Protein 5LS0 (pdb70)

Sequence (354 aa):
AHPWHDLEIGPGAPQIFNVVVEITKGSKVKYELDKKTGLIKVDRILYSSVVYPHNYGFVPRTLCEDNDPIDVLVIMQEPVLPGCFLRARAIGLMPMIDQGEKDDKIIAVCVDDPEYKHYTDIKELPPHRLSEIRRFFEDYKKNENKEVAVNDFLPSESAVEAIQYSMDLYAEYILSVAAHPWHDLEIGPGAPQIFNVVVEITKGSKVKYELDKKTGLIKVDRILYSSVVYPHNYGFVPRTLCEDNDPIDVLVIMQEPVLPGCFLRARAIGLMPMIDQGEKDDKIIAVCVDDPEYKHYTDIKELPPHRLSEIRRFFEDYKKNENKEVAVNDFLPSESAVEAIQYSMDLYAEYILH

Nearest PDB structures (foldseek):
  5ls0-assembly2_B  TM=1.006E+00  e=6.508E-40  Arabidopsis thaliana
  6mt2-assembly1_B  TM=9.945E-01  e=1.021E-34  Medicago truncatula
  6mt2-assembly2_C  TM=9.406E-01  e=7.255E-31  Medicago truncatula
  3q5v-assembly1_A  TM=9.791E-01  e=1.621E-22  Thermococcus thioreducens
  3q46-assembly1_A  TM=9.769E-01  e=2.610E-22  Thermococcus thioreducens

CATH classification: 3.90.80.10

Secondary structure (DSSP, 8-state):
--TTTTS---TTTTTEEEEEEEE-TT--EEEEE-TTT--EEEEEE-SSS---SSEEEE-TT---TTSSPPEEEEE-SS---TT-EEEEEEEEEE-EEETTEE--EEEEEETT-TTTTT---GGGS-HHHHHHHHHHHHHTTGGGT--EEE---EEHHHHHHHHHHHHHHHHHT--/--PPPTTTTS---TTTTTEEEEEEEE-TT--EEEEE-TTT--EEEEEE-SSS---SSEEEE-TT---TTSSPPEEEEE-SS---TT-EEEEEEEEEE-EEETTEE--EEEEEETT-TTTTT---GGGS-HHHHHHHHHHHHHTTGGGT--EEE---EEHHHHHHHHHHHHHHHIIIII-

InterPro domains:
  IPR008162 Inorganic pyrophosphatase [MF_00209] (47-203)
  IPR008162 Inorganic pyrophosphatase [PF00719] (51-202)
  IPR008162 Inorganic pyrophosphatase [PTHR10286] (10-212)
  IPR008162 Inorganic pyrophosphatase [cd00412] (47-200)
  IPR036649 Inorganic pyrophosphatase superfamily [G3DSA:3.90.80.10] (30-208)
  IPR036649 Inorganic pyrophosphatase superfamily [SSF50324] (28-208)

Foldseek 3Di:
DQCQEPDDQDPPPPFKGKWQFQFWAFAQFRWAQPNVPSDIDGPDRFPDPDTHHATKGFGHLFADPVRDGAIEGEDADDIDDGGDMAMWGFWWKKWKAKQNDTRIYTYIYGCVHVVPNPHRHPVPDDVVSVVVNLVCQCPRCVSVVIGMGIDDMGGRVVVRVVSVVRNVVSVVPDD/DDDDLQQERDDQDPPPPFKGKWAFQFWAFAQFDWAQPNVPSDIDGPDRFPDPDTHHATKTFGHLFADPVGDGAIEGEDADDIDDGGDMAMWGFWWKKWKAKQNHTRIYTYIYGLPGVVPNPHRHPVPDDVVSVVVNLVCQCPRCVSVVIGMGIDDMGGRVVRSVVSVVRNVVSCVPPVD

Radius of gyration: 23.29 Å; Cα contacts (8 Å, |Δi|>4): 834; chains: 2; bounding box: 39×63×62 Å

Solvent-accessible surface area: 17128 Å² total; per-residue (Å²): 124,32,28,22,66,78,30,69,13,5,15,1,7,16,88,8,2,15,0,1,0,14,0,23,92,44,21,91,40,16,65,44,12,40,81,193,75,10,122,53,80,85,57,41,90,6,122,26,115,31,76,1,11,8,2,9,0,3,0,0,50,0,18,26,102,65,101,50,10,9,22,0,0,0,0,25,92,107,81,28,127,38,42,60,111,19,63,0,26,3,0,0,12,0,19,1,65,14,94,68,118,111,26,32,4,0,0,0,0,7,19,82,8,97,107,48,81,139,56,71,26,0,149,91,5,82,110,121,48,16,64,66,0,64,132,13,1,41,34,7,23,122,99,32,148,78,138,15,52,12,78,109,29,72,60,16,109,30,0,35,98,26,0,64,129,2,30,64,25,22,69,112,149,83,206,168,134,104,59,35,29,14,54,74,26,91,24,15,138,33,22,20,98,54,2,11,0,2,0,15,0,25,92,41,22,94,40,17,67,49,10,40,72,165,74,12,121,54,102,77,63,41,88,6,124,28,114,33,76,1,12,5,1,6,0,3,0,0,84,0,1,22,42,67,20,45,7,8,25,0,0,0,1,21,94,106,80,26,127,38,41,61,112,20,120,0,53,2,0,0,14,0,23,1,69,18,82,65,77,99,25,35,4,0,0,0,0,7,14,82,10,98,107,45,85,137,53,72,14,12,174,87,7,82,112,122,50,28,63,66,0,65,146,15,0,38,39,7,26,132,98,25,142,78,136,18,50,10,76,110,38,73,65,15,114,30,0,30,121,25,0,66,115,2,42,76,15,4,45,82,27,45,116,134

GO terms:
  GO:0005654 nucleoplasm (C, IDA)
  GO:0005829 cytosol (C, IDA)
  GO:0004427 inorganic diphosphate phosphatase activity (F, IDA)
  GO:0005985 sucrose metabolic process (P, IDA)
  GO:0042546 cell wall biogenesis (P, IGI)
  GO:0010581 regulation of starch biosynthetic process (P, IGI)
  GO:0004427 inorganic diphosphate phosphatase activity (F, IGI)
  GO:0005985 sucrose metabolic process (P, IGI)
  GO:0005634 nucleus (C, HDA)
  GO:0005737 cytoplasm (C, HDA)
  GO:0005829 cytosol (C, HDA)
  GO:0042546 cell wall biogenesis (P, IMP)
  GO:0010581 regulation of starch biosynthetic process (P, IMP)
  GO:0004427 inorganic diphosphate phosphatase activity (F, IMP)
  GO:0019915 lipid storage (P, IMP)

B-factor: mean 43.58, std 19.09, range [18.02, 165.66]

Organism: Arabidopsis thaliana (NCBI:txid3702)

Structure (mmCIF, N/CA/C/O backbone):
data_5LS0
#
_entry.id   5LS0
#
_cell.length_a   81.130
_cell.length_b   81.130
_cell.length_c   174.660
_cell.angle_alpha   90.000
_cell.angle_beta   90.000
_cell.angle_gamma   120.000
#
_symmetry.space_group_name_H-M   'H 3'
#
loop_
_entity.id
_entity.type
_entity.pdbx_description
1 polymer 'Soluble inorganic pyrophosphatase 1'
2 non-polymer 'MAGNESIUM ION'
3 non-polymer DI(HYDROXYETHYL)ETHER
4 water water
#
loop_
_atom_site.group_PDB
_atom_site.id
_atom_site.type_symbol
_atom_site.label_atom_id
_atom_site.label_alt_id
_atom_site.label_comp_id
_atom_site.label_asym_id
_atom_site.label_entity_id
_atom_site.label_seq_id
_atom_site.pdbx_PDB_ins_code
_atom_site.Cartn_x
_atom_site.Cartn_y
_atom_site.Cartn_z
_atom_site.occupancy
_atom_site.B_iso_or_equiv
_atom_site.auth_seq_id
_atom_site.auth_comp_id
_atom_site.auth_asym_id
_atom_site.auth_atom_id
_atom_site.pdbx_PDB_model_num
ATOM 1 N N . ALA A 1 4 ? 37.835 20.402 133.767 1.00 55.23 33 ALA A N 1
ATOM 2 C CA . ALA A 1 4 ? 36.381 20.414 133.671 1.00 54.31 33 ALA A CA 1
ATOM 3 C C . ALA A 1 4 ? 35.734 21.577 134.429 1.00 51.14 33 ALA A C 1
ATOM 4 O O . ALA A 1 4 ? 35.978 21.779 135.615 1.00 46.49 33 ALA A O 1
ATOM 6 N N . HIS A 1 5 ? 34.883 22.325 133.735 1.00 45.32 34 HIS A N 1
ATOM 7 C CA . HIS A 1 5 ? 34.057 23.359 134.371 1.00 43.53 34 HIS A CA 1
ATOM 8 C C . HIS A 1 5 ? 33.012 22.677 135.255 1.00 36.69 34 HIS A C 1
ATOM 9 O O . HIS A 1 5 ? 32.301 21.789 134.787 1.00 38.53 34 HIS A O 1
ATOM 16 N N . PRO A 1 6 ? 32.937 23.035 136.559 1.00 36.89 35 PRO A N 1
ATOM 17 C CA . PRO A 1 6 ? 32.099 22.161 137.377 1.00 31.76 35 PRO A CA 1
ATOM 18 C C . PRO A 1 6 ? 30.597 22.280 137.142 1.00 33.69 35 PRO A C 1
ATOM 19 O O . PRO A 1 6 ? 29.856 21.405 137.576 1.00 35.62 35 PRO A O 1
ATOM 23 N N . TRP A 1 7 ? 30.148 23.343 136.491 1.00 32.58 36 TRP A N 1
ATOM 24 C CA . TRP A 1 7 ? 28.727 23.515 136.204 1.00 34.31 36 TRP A CA 1
ATOM 25 C C . TRP A 1 7 ? 28.339 22.790 134.910 1.00 40.19 36 TRP A C 1
ATOM 26 O O . TRP A 1 7 ? 27.306 22.095 134.836 1.00 39.00 36 TRP A O 1
ATOM 37 N N . HIS A 1 8 ? 29.179 22.978 133.893 1.00 37.70 37 HIS A N 1
ATOM 38 C CA . HIS A 1 8 ? 28.873 22.540 132.528 1.00 33.89 37 HIS A CA 1
ATOM 39 C C . HIS A 1 8 ? 29.431 21.179 132.156 1.00 39.33 37 HIS A C 1
ATOM 40 O O . HIS A 1 8 ? 28.828 20.459 131.356 1.00 44.24 37 HIS A O 1
ATOM 47 N N . ASP A 1 9 ? 30.613 20.855 132.674 1.00 38.26 38 ASP A N 1
ATOM 48 C CA . ASP A 1 9 ? 31.370 19.696 132.188 1.00 38.21 38 ASP A CA 1
ATOM 49 C C . ASP A 1 9 ? 31.174 18.470 133.075 1.00 36.32 38 ASP A C 1
ATOM 50 O O . ASP A 1 9 ? 31.202 17.336 132.607 1.00 40.16 38 ASP A O 1
ATOM 55 N N . LEU A 1 10 ? 30.973 18.699 134.362 1.00 36.95 39 LEU A N 1
ATOM 56 C CA . LEU A 1 10 ? 30.648 17.609 135.265 1.00 37.03 39 LEU A CA 1
ATOM 57 C C . LEU A 1 10 ? 29.240 17.097 134.984 1.00 29.83 39 LEU A C 1
ATOM 58 O O . LEU A 1 10 ? 28.317 17.880 134.880 1.00 37.80 39 LEU A O 1
ATOM 63 N N . GLU A 1 11 ? 29.082 15.781 134.864 1.00 33.52 40 GLU A N 1
ATOM 64 C CA . GLU A 1 11 ? 27.779 15.157 134.595 1.00 44.34 40 GLU A CA 1
ATOM 65 C C . GLU A 1 11 ? 26.871 15.308 135.807 1.00 42.40 40 GLU A C 1
ATOM 66 O O . GLU A 1 11 ? 27.363 15.397 136.936 1.00 36.00 40 GLU A O 1
ATOM 72 N N . ILE A 1 12 ? 25.555 15.308 135.600 1.00 39.10 41 ILE A N 1
ATOM 73 C CA . ILE A 1 12 ? 24.650 15.459 136.735 1.00 38.21 41 ILE A CA 1
ATOM 74 C C . ILE A 1 12 ? 24.612 14.165 137.549 1.00 36.27 41 ILE A C 1
ATOM 75 O O . ILE A 1 12 ? 24.372 14.177 138.776 1.00 33.77 41 ILE A O 1
ATOM 80 N N . GLY A 1 13 ? 24.843 13.046 136.859 1.00 34.05 42 GLY A N 1
ATOM 81 C CA . GLY A 1 13 ? 24.917 11.744 137.487 1.00 36.36 42 GLY A CA 1
ATOM 82 C C . GLY A 1 13 ? 23.807 10.853 136.963 1.00 41.29 42 GLY A C 1
ATOM 83 O O . GLY A 1 13 ? 22.701 11.336 136.722 1.00 38.59 42 GLY A O 1
ATOM 84 N N . PRO A 1 14 ? 24.086 9.554 136.787 1.00 35.35 43 PRO A N 1
ATOM 85 C CA . PRO A 1 14 ? 23.136 8.697 136.068 1.00 39.84 43 PRO A CA 1
ATOM 86 C C . PRO A 1 14 ? 21.787 8.638 136.763 1.00 38.73 43 PRO A C 1
ATOM 87 O O . PRO A 1 14 ? 20.768 8.454 136.108 1.00 42.17 43 PRO A O 1
ATOM 91 N N . GLY A 1 15 ? 21.795 8.803 138.090 1.00 37.19 44 GLY A N 1
ATOM 92 C CA . GLY A 1 15 ? 20.570 8.630 138.851 1.00 47.88 44 GLY A CA 1
ATOM 93 C C . GLY A 1 15 ? 19.657 9.845 138.914 1.00 46.04 44 GLY A C 1
ATOM 94 O O . GLY A 1 15 ? 18.613 9.798 139.563 1.00 43.49 44 GLY A O 1
ATOM 95 N N . ALA A 1 16 ? 20.047 10.939 138.267 1.00 41.38 45 ALA A N 1
ATOM 96 C CA . ALA A 1 16 ? 19.235 12.156 138.284 1.00 37.03 45 ALA A CA 1
ATOM 97 C C . ALA A 1 16 ? 17.821 11.925 137.710 1.00 41.10 45 ALA A C 1
ATOM 98 O O . ALA A 1 16 ? 17.640 11.170 136.731 1.00 39.99 45 ALA A O 1
ATOM 100 N N . PRO A 1 17 ? 16.807 12.616 138.268 1.00 46.72 46 PRO A N 1
ATOM 101 C CA . PRO A 1 17 ? 16.833 13.685 139.275 1.00 42.56 46 PRO A CA 1
ATOM 102 C C . PRO A 1 17 ? 16.809 13.201 140.731 1.00 43.84 46 PRO A C 1
ATOM 103 O O . PRO A 1 17 ? 16.899 14.028 141.639 1.00 44.83 46 PRO A O 1
ATOM 107 N N . GLN A 1 18 ? 16.685 11.894 140.959 1.00 36.78 47 GLN A N 1
ATOM 108 C CA . GLN A 1 18 ? 16.580 11.384 142.334 1.00 38.03 47 GLN A CA 1
ATOM 109 C C . GLN A 1 18 ? 17.911 11.475 143.096 1.00 43.41 47 GLN A C 1
ATOM 110 O O . GLN A 1 18 ? 17.954 11.896 144.264 1.00 41.92 47 GLN A O 1
ATOM 116 N N . ILE A 1 19 ? 18.983 11.061 142.422 1.00 40.59 48 ILE A N 1
ATOM 117 C CA . ILE A 1 19 ? 20.348 11.093 142.953 1.00 35.96 48 ILE A CA 1
ATOM 118 C C . ILE A 1 19 ? 21.226 11.838 141.957 1.00 35.88 48 ILE A C 1
ATOM 119 O O . ILE A 1 19 ? 21.069 11.659 140.736 1.00 32.56 48 ILE A O 1
ATOM 124 N N . PHE A 1 20 ? 22.145 12.654 142.444 1.00 38.17 49 PHE A N 1
ATOM 125 C CA . PHE A 1 20 ? 22.836 13.597 141.572 1.00 38.08 49 PHE A CA 1
ATOM 126 C C . PHE A 1 20 ? 24.095 14.082 142.231 1.00 40.20 49 PHE A C 1
ATOM 127 O O . PHE A 1 20 ? 24.220 14.064 143.471 1.00 32.71 49 PHE A O 1
ATOM 135 N N . ASN A 1 21 ? 25.043 14.516 141.414 1.00 34.93 50 ASN A N 1
ATOM 136 C CA . ASN A 1 21 ? 26.243 15.149 141.944 1.00 27.55 50 ASN A CA 1
ATOM 137 C C . ASN A 1 21 ? 25.898 16.522 142.502 1.00 31.49 50 ASN A C 1
ATOM 138 O O . ASN A 1 21 ? 24.996 17.208 141.993 1.00 32.60 50 ASN A O 1
ATOM 143 N N . VAL A 1 22 ? 26.599 16.891 143.568 1.00 31.59 51 VAL A N 1
ATOM 144 C CA . VAL A 1 22 ? 26.547 18.216 144.133 1.00 30.87 51 VAL A CA 1
ATOM 145 C C . VAL A 1 22 ? 27.965 18.750 144.220 1.00 32.22 51 VAL A C 1
ATOM 146 O O . VAL A 1 22 ? 28.846 18.103 144.801 1.00 26.27 51 VAL A O 1
ATOM 150 N N . VAL A 1 23 ? 28.196 19.927 143.645 1.00 26.14 52 VAL A N 1
ATOM 151 C CA . VAL A 1 23 ? 29.466 20.604 143.794 1.00 28.29 52 VAL A CA 1
ATOM 152 C C . VAL A 1 23 ? 29.359 21.487 145.024 1.00 28.22 52 VAL A C 1
ATOM 153 O O . VAL A 1 23 ? 28.506 22.365 145.067 1.00 25.93 52 VAL A O 1
ATOM 157 N N . VAL A 1 24 ? 30.208 21.239 146.028 1.00 28.13 53 VAL A N 1
ATOM 158 C CA . VAL A 1 24 ? 30.137 22.002 147.255 1.00 25.94 53 VAL A CA 1
ATOM 159 C C . VAL A 1 24 ? 30.788 23.369 147.018 1.00 27.68 53 VAL A C 1
ATOM 160 O O . VAL A 1 24 ? 31.862 23.450 146.435 1.00 26.32 53 VAL A O 1
ATOM 164 N N . GLU A 1 25 ? 30.135 24.423 147.498 1.00 21.93 54 GLU A N 1
ATOM 165 C CA . GLU A 1 25 ? 30.696 25.769 147.490 1.00 25.68 54 GLU A CA 1
ATOM 166 C C . GLU A 1 25 ? 31.133 26.167 148.903 1.00 23.77 54 GLU A C 1
ATOM 167 O O . GLU A 1 25 ? 32.132 26.846 149.070 1.00 23.24 54 GLU A O 1
ATOM 173 N N . ILE A 1 26 ? 30.339 25.772 149.870 1.00 24.61 55 ILE A N 1
ATOM 174 C CA . ILE A 1 26 ? 30.551 26.196 151.274 1.00 22.11 55 ILE A CA 1
ATOM 175 C C . ILE A 1 26 ? 30.535 25.026 152.215 1.00 22.99 55 ILE A C 1
ATOM 176 O O . ILE A 1 26 ? 29.606 24.217 152.198 1.00 24.58 55 ILE A O 1
ATOM 181 N N . THR A 1 27 ? 31.531 24.990 153.090 1.00 23.74 56 THR A N 1
ATOM 182 C CA . THR A 1 27 ? 31.670 23.936 154.075 1.00 23.26 56 THR A CA 1
ATOM 183 C C . THR A 1 27 ? 30.812 24.197 155.337 1.00 24.60 56 THR A C 1
ATOM 184 O O . THR A 1 27 ? 30.685 25.352 155.784 1.00 23.56 56 THR A O 1
ATOM 188 N N . LYS A 1 28 ? 30.231 23.136 155.885 1.00 23.74 57 LYS A N 1
ATOM 189 C CA . LYS A 1 28 ? 29.536 23.205 157.158 1.00 23.03 57 LYS A CA 1
ATOM 190 C C . LYS A 1 28 ? 30.406 23.993 158.121 1.00 23.21 57 LYS A C 1
ATOM 191 O O . LYS A 1 28 ? 31.602 23.709 158.253 1.00 20.86 57 LYS A O 1
ATOM 197 N N . GLY A 1 29 ? 29.794 24.957 158.797 1.00 23.28 58 GLY A N 1
ATOM 198 C CA . GLY A 1 29 ? 30.499 25.727 159.817 1.00 24.50 58 GLY A CA 1
ATOM 199 C C . GLY A 1 29 ? 31.196 26.982 159.338 1.00 27.33 58 GLY A C 1
ATOM 200 O O . GLY A 1 29 ? 31.830 27.678 160.136 1.00 26.69 58 GLY A O 1
ATOM 201 N N . SER A 1 30 ? 31.064 27.290 158.034 1.00 22.35 59 SER A N 1
ATOM 202 C CA . SER A 1 30 ? 31.752 28.417 157.479 1.00 20.31 59 SER A CA 1
ATOM 203 C C . SER A 1 30 ? 30.974 29.738 157.578 1.00 23.39 59 SER A C 1
ATOM 204 O O . SER A 1 30 ? 29.769 29.759 157.408 1.00 27.25 59 SER A O 1
ATOM 207 N N . LYS A 1 31 ? 31.725 30.824 157.749 1.00 23.36 60 LYS A N 1
ATOM 208 C CA . LYS A 1 31 ? 31.214 32.177 157.750 1.00 24.55 60 LYS A CA 1
ATOM 209 C C . LYS A 1 31 ? 31.515 32.852 156.406 1.00 25.76 60 LYS A C 1
ATOM 210 O O . LYS A 1 31 ? 31.040 33.957 156.135 1.00 25.53 60 LYS A O 1
ATOM 216 N N . VAL A 1 32 ? 32.303 32.168 155.587 1.00 26.02 61 VAL A N 1
ATOM 217 C CA . VAL A 1 32 ? 32.648 32.642 154.250 1.00 26.34 61 VAL A CA 1
ATOM 218 C C . VAL A 1 32 ? 31.624 32.154 153.224 1.00 30.21 61 VAL A C 1
ATOM 219 O O . VAL A 1 32 ? 31.476 30.944 153.041 1.00 30.99 61 VAL A O 1
ATOM 223 N N . LYS A 1 33 ? 30.935 33.079 152.543 1.00 27.96 62 LYS A N 1
ATOM 224 C CA . LYS A 1 33 ? 29.954 32.679 151.549 1.00 30.39 62 LYS A CA 1
ATOM 225 C C . LYS A 1 33 ? 30.658 32.597 150.196 1.00 29.14 62 LYS A C 1
ATOM 226 O O . LYS A 1 33 ? 30.703 33.560 149.425 1.00 29.67 62 LYS A O 1
ATOM 232 N N . TYR A 1 34 ? 31.249 31.444 149.949 1.00 24.87 63 TYR A N 1
ATOM 233 C CA . TYR A 1 34 ? 31.825 31.154 148.642 1.00 25.62 63 TYR A CA 1
ATOM 234 C C . TYR A 1 34 ? 30.737 30.889 147.612 1.00 30.28 63 TYR A C 1
ATOM 235 O O . TYR A 1 34 ? 29.657 30.444 147.952 1.00 28.16 63 TYR A O 1
ATOM 244 N N . GLU A 1 35 ? 31.034 31.141 146.340 1.00 28.00 64 GLU A N 1
ATOM 245 C CA . GLU A 1 35 ? 30.119 30.821 145.277 1.00 26.84 64 GLU A CA 1
ATOM 246 C C . GLU A 1 35 ? 30.920 30.399 144.054 1.00 35.71 64 GLU A C 1
ATOM 247 O O . GLU A 1 35 ? 32.031 30.860 143.858 1.00 30.81 64 GLU A O 1
ATOM 253 N N . LEU A 1 36 ? 30.362 29.516 143.249 1.00 29.83 65 LEU A N 1
ATOM 254 C CA . LEU A 1 36 ? 30.920 29.276 141.920 1.00 31.31 65 LEU A CA 1
ATOM 255 C C . LEU A 1 36 ? 30.886 30.548 141.090 1.00 30.64 65 LEU A C 1
ATOM 256 O O . LEU A 1 36 ? 29.852 31.200 140.981 1.00 37.24 65 LEU A O 1
ATOM 261 N N . ASP A 1 37 ? 32.024 30.882 140.493 1.00 30.67 66 ASP A N 1
ATOM 262 C CA . ASP A 1 37 ? 32.084 31.918 139.498 1.00 30.56 66 ASP A CA 1
ATOM 263 C C . ASP A 1 37 ? 31.681 31.279 138.171 1.00 36.82 66 ASP A C 1
ATOM 264 O O . ASP A 1 37 ? 32.413 30.476 137.619 1.00 37.31 66 ASP A O 1
ATOM 269 N N . LYS A 1 38 ? 30.506 31.618 137.676 1.00 36.49 67 LYS A N 1
ATOM 270 C CA . LYS A 1 38 ? 29.962 30.926 136.511 1.00 38.14 67 LYS A CA 1
ATOM 271 C C . LYS A 1 38 ? 30.861 30.997 135.290 1.00 40.41 67 LYS A C 1
ATOM 272 O O . LYS A 1 38 ? 30.985 30.008 134.562 1.00 41.41 67 LYS A O 1
ATOM 278 N N . LYS A 1 39 ? 31.502 32.141 135.057 1.00 45.61 68 LYS A N 1
ATOM 279 C CA . LYS A 1 39 ? 32.280 32.296 133.821 1.00 45.46 68 LYS A CA 1
ATOM 280 C C . LYS A 1 39 ? 33.514 31.397 133.845 1.00 41.22 68 LYS A C 1
ATOM 281 O O . LYS A 1 39 ? 33.802 30.723 132.873 1.00 42.85 68 LYS A O 1
ATOM 287 N N . THR A 1 40 ? 34.232 31.372 134.965 1.00 36.78 69 THR A N 1
ATOM 288 C CA . THR A 1 40 ? 35.521 30.693 135.013 1.00 34.02 69 THR A CA 1
ATOM 289 C C . THR A 1 40 ? 35.457 29.274 135.567 1.00 38.26 69 THR A C 1
ATOM 290 O O . THR A 1 40 ? 36.362 28.467 135.340 1.00 38.55 69 THR A O 1
ATOM 294 N N . GLY A 1 41 ? 34.421 28.991 136.345 1.00 36.64 70 GLY A N 1
ATOM 295 C CA . GLY A 1 41 ? 34.341 27.715 137.035 1.00 34.83 70 GLY A CA 1
ATOM 296 C C . GLY A 1 41 ? 35.158 27.662 138.314 1.00 30.80 70 GLY A C 1
ATOM 297 O O . GLY A 1 41 ? 35.208 26.626 138.979 1.00 33.97 70 GLY A O 1
ATOM 298 N N . LEU A 1 42 ? 35.783 28.781 138.675 1.00 32.93 71 LEU A N 1
ATOM 299 C CA . LEU A 1 42 ? 36.514 28.874 139.931 1.00 29.21 71 LEU A CA 1
ATOM 300 C C . LEU A 1 42 ? 35.567 29.187 141.085 1.00 26.45 71 LEU A C 1
ATOM 301 O O . LEU A 1 42 ? 34.450 29.663 140.886 1.00 28.39 71 LEU A O 1
ATOM 306 N N . ILE A 1 43 ? 36.032 28.936 142.295 1.00 27.24 72 ILE A N 1
ATOM 307 C CA . ILE A 1 43 ? 35.302 29.306 143.498 1.00 25.17 72 ILE A CA 1
ATOM 308 C C . ILE A 1 43 ? 35.727 30.693 143.934 1.00 27.75 72 ILE A C 1
ATOM 309 O O . ILE A 1 43 ? 36.921 30.972 143.995 1.00 26.05 72 ILE A O 1
ATOM 314 N N . LYS A 1 44 ? 34.760 31.571 144.213 1.00 26.24 73 LYS A N 1
ATOM 315 C CA . LYS A 1 44 ? 35.089 32.922 144.651 1.00 27.79 73 LYS A CA 1
ATOM 316 C C . LYS A 1 44 ? 34.429 33.257 145.965 1.00 31.61 73 LYS A C 1
ATOM 317 O O . LYS A 1 44 ? 33.404 32.694 146.286 1.00 26.78 73 LYS A O 1
ATOM 323 N N . VAL A 1 45 ? 35.022 34.179 146.707 1.00 26.20 74 VAL A N 1
ATOM 324 C CA . VAL A 1 45 ? 34.372 34.723 147.887 1.00 27.18 74 VAL A CA 1
ATOM 325 C C . VAL A 1 45 ? 33.311 35.715 147.434 1.00 27.93 74 VAL A C 1
ATOM 326 O O . VAL A 1 45 ? 33.644 36.775 146.905 1.00 27.84 74 VAL A O 1
ATOM 330 N N . ASP A 1 46 ? 32.033 35.375 147.593 1.00 24.51 75 ASP A N 1
ATOM 331 C CA . ASP A 1 46 ? 30.983 36.362 147.356 1.00 27.40 75 ASP A CA 1
ATOM 332 C C . ASP A 1 46 ? 30.960 37.420 148.440 1.00 32.75 75 ASP A C 1
ATOM 333 O O . ASP A 1 46 ? 30.903 38.623 148.172 1.00 32.43 75 ASP A O 1
ATOM 338 N N . ARG A 1 47 ? 30.965 36.974 149.689 1.00 29.11 76 ARG A N 1
ATOM 339 C CA . ARG A 1 47 ? 31.119 37.890 150.769 1.00 28.52 76 ARG A CA 1
ATOM 340 C C . ARG A 1 47 ? 31.444 37.124 152.049 1.00 31.00 76 ARG A C 1
ATOM 341 O O . ARG A 1 47 ? 31.465 35.902 152.054 1.00 30.24 76 ARG A O 1
ATOM 349 N N . ILE A 1 48 ? 31.763 37.877 153.092 1.00 27.22 77 ILE A N 1
ATOM 350 C CA . ILE A 1 48 ? 31.820 37.322 154.466 1.00 28.65 77 ILE A CA 1
ATOM 351 C C . ILE A 1 48 ? 30.473 37.618 155.095 1.00 29.87 77 ILE A C 1
ATOM 352 O O . ILE A 1 48 ? 29.989 38.745 154.992 1.00 31.75 77 ILE A O 1
ATOM 357 N N . LEU A 1 49 ? 29.841 36.631 155.722 1.00 32.29 78 LEU A N 1
ATOM 358 C CA . LEU A 1 49 ? 28.500 36.855 156.247 1.00 30.59 78 LEU A CA 1
ATOM 359 C C . LEU A 1 49 ? 28.512 38.015 157.241 1.00 29.50 78 LEU A C 1
ATOM 360 O O . LEU A 1 49 ? 29.498 38.231 157.966 1.00 31.03 78 LEU A O 1
ATOM 365 N N . TYR A 1 50 ? 27.409 38.754 157.273 1.00 30.19 79 TYR A N 1
ATOM 366 C CA . TYR A 1 50 ? 27.322 40.003 158.021 1.00 31.28 79 TYR A CA 1
ATOM 367 C C . TYR A 1 50 ? 26.836 39.806 159.464 1.00 31.75 79 TYR A C 1
ATOM 368 O O . TYR A 1 50 ? 26.655 40.783 160.209 1.00 32.04 79 TYR A O 1
ATOM 377 N N . SER A 1 51 ? 26.583 38.554 159.807 1.00 29.99 80 SER A N 1
ATOM 378 C CA . SER A 1 51 ? 26.192 38.163 161.147 1.00 29.76 80 SER A CA 1
ATOM 379 C C . SER A 1 51 ? 27.140 37.064 161.639 1.00 31.57 80 SER A C 1
ATOM 380 O O . SER A 1 51 ? 27.780 36.357 160.854 1.00 27.22 80 SER A O 1
ATOM 383 N N . SER A 1 52 ? 27.203 36.911 162.952 1.00 29.46 81 SER A N 1
ATOM 384 C CA . SER A 1 52 ? 27.961 35.835 163.577 1.00 29.36 81 SER A CA 1
ATOM 385 C C . SER A 1 52 ? 27.182 34.539 163.433 1.00 29.30 81 SER A C 1
ATOM 386 O O . SER A 1 52 ? 26.644 33.979 164.424 1.00 27.29 81 SER A O 1
ATOM 389 N N . VAL A 1 53 ? 27.048 34.095 162.193 1.00 29.10 82 VAL A N 1
ATOM 390 C CA . VAL A 1 53 ? 26.313 32.892 161.869 1.00 27.51 82 VAL A CA 1
ATOM 391 C C . VAL A 1 53 ? 27.224 32.052 161.017 1.00 30.87 82 VAL A C 1
ATOM 392 O O . VAL A 1 53 ? 28.223 32.557 160.475 1.00 28.72 82 VAL A O 1
ATOM 396 N N . VAL A 1 54 ? 26.908 30.765 160.904 1.00 30.48 83 VAL A N 1
ATOM 397 C CA . VAL A 1 54 ? 27.677 29.872 160.028 1.00 30.30 83 VAL A CA 1
ATOM 398 C C . VAL A 1 54 ? 26.751 28.937 159.270 1.00 24.00 83 VAL A C 1
ATOM 399 O O . VAL A 1 54 ? 25.656 28.646 159.755 1.00 27.64 83 VAL A O 1
ATOM 403 N N . TYR A 1 55 ? 27.150 28.485 158.069 1.00 25.49 84 TYR A N 1
ATOM 404 C CA . TYR A 1 55 ? 26.325 27.523 157.337 1.00 25.83 84 TYR A CA 1
ATOM 405 C C . TYR A 1 55 ? 26.134 26.260 158.153 1.00 25.89 84 TYR A C 1
ATOM 406 O O . TYR A 1 55 ? 27.107 25.741 158.744 1.00 23.03 84 TYR A O 1
ATOM 415 N N . PRO A 1 56 ? 24.878 25.798 158.263 1.00 25.76 85 PRO A N 1
ATOM 416 C CA . PRO A 1 56 ? 24.576 24.658 159.139 1.00 25.14 85 PRO A CA 1
ATOM 417 C C . PRO A 1 56 ? 25.003 23.310 158.566 1.00 29.14 85 PRO A C 1
ATOM 418 O O . PRO A 1 56 ? 25.163 22.342 159.305 1.00 27.10 85 PRO A O 1
ATOM 422 N N . HIS A 1 57 ? 25.182 23.258 157.245 1.00 27.34 86 HIS A N 1
ATOM 423 C CA . HIS A 1 57 ? 25.589 22.052 156.551 1.00 25.11 86 HIS A CA 1
ATOM 424 C C . HIS A 1 57 ? 26.416 22.450 155.319 1.00 28.67 86 HIS A C 1
ATOM 425 O O . HIS A 1 57 ? 26.463 23.630 154.958 1.00 26.04 86 HIS A O 1
ATOM 432 N N . ASN A 1 58 ? 27.078 21.470 154.716 1.00 26.41 87 ASN A N 1
ATOM 433 C CA . ASN A 1 58 ? 27.733 21.660 153.435 1.00 23.88 87 ASN A CA 1
ATOM 434 C C . ASN A 1 58 ? 26.682 22.139 152.436 1.00 23.90 87 ASN A C 1
ATOM 435 O O . ASN A 1 58 ? 25.534 21.763 152.527 1.00 28.38 87 ASN A O 1
ATOM 440 N N . TYR A 1 59 ? 27.097 22.974 151.493 1.00 26.32 88 TYR A N 1
ATOM 441 C CA . TYR A 1 59 ? 26.157 23.708 150.652 1.00 26.66 88 TYR A CA 1
ATOM 442 C C . TYR A 1 59 ? 26.735 23.902 149.264 1.00 25.32 88 TYR A C 1
ATOM 443 O O . TYR A 1 59 ? 27.890 24.263 149.115 1.00 26.69 88 TYR A O 1
ATOM 452 N N . GLY A 1 60 ? 25.931 23.677 148.240 1.00 26.86 89 GLY A N 1
ATOM 453 C CA . GLY A 1 60 ? 26.443 23.882 146.918 1.00 26.25 89 GLY A CA 1
ATOM 454 C C . GLY A 1 60 ? 25.355 23.846 145.884 1.00 27.61 89 GLY A C 1
ATOM 455 O O . GLY A 1 60 ? 24.214 24.296 146.107 1.00 30.84 89 GLY A O 1
ATOM 456 N N . PHE A 1 61 ? 25.728 23.326 144.724 1.00 30.30 90 PHE A N 1
ATOM 457 C CA . PHE A 1 61 ? 24.819 23.374 143.565 1.00 30.41 90 PHE A CA 1
ATOM 458 C C . PHE A 1 61 ? 24.891 22.084 142.755 1.00 33.97 90 PHE A C 1
ATOM 459 O O . PHE A 1 61 ? 25.866 21.328 142.868 1.00 30.72 90 PHE A O 1
ATOM 467 N N . VAL A 1 62 ? 23.890 21.859 141.897 1.00 34.86 91 VAL A N 1
ATOM 468 C CA . VAL A 1 62 ? 23.876 20.689 141.028 1.00 35.47 91 VAL A CA 1
ATOM 469 C C . VAL A 1 62 ? 24.340 21.076 139.613 1.00 37.66 91 VAL A C 1
ATOM 470 O O . VAL A 1 62 ? 23.807 22.008 139.016 1.00 39.92 91 VAL A O 1
ATOM 474 N N . PRO A 1 63 ? 25.335 20.356 139.076 1.00 37.42 92 PRO A N 1
ATOM 475 C CA . PRO A 1 63 ? 25.759 20.587 137.687 1.00 34.75 92 PRO A CA 1
ATOM 476 C C . PRO A 1 63 ? 24.639 20.415 136.699 1.00 38.07 92 PRO A C 1
ATOM 477 O O . PRO A 1 63 ? 23.732 19.618 136.954 1.00 37.17 92 PRO A O 1
ATOM 481 N N . ARG A 1 64 ? 24.730 21.128 135.574 1.00 40.00 93 ARG A N 1
ATOM 482 C CA . ARG A 1 64 ? 23.763 21.019 134.484 1.00 40.13 93 ARG A CA 1
ATOM 483 C C . ARG A 1 64 ? 22.333 21.231 134.942 1.00 44.20 93 ARG A C 1
ATOM 484 O O . ARG A 1 64 ? 21.418 20.532 134.498 1.00 40.76 93 ARG A O 1
ATOM 492 N N . THR A 1 65 ? 22.155 22.192 135.845 1.00 44.92 94 THR A N 1
ATOM 493 C CA . THR A 1 65 ? 20.839 22.675 136.213 1.00 42.05 94 THR A CA 1
ATOM 494 C C . THR A 1 65 ? 20.815 24.197 136.101 1.00 46.61 94 THR A C 1
ATOM 495 O O . THR A 1 65 ? 21.857 24.856 136.088 1.00 42.52 94 THR A O 1
ATOM 499 N N . LEU A 1 66 ? 19.607 24.740 136.032 1.00 43.90 95 LEU A N 1
ATOM 500 C CA . LEU A 1 66 ? 19.398 26.157 135.869 1.00 43.05 95 LEU A CA 1
ATOM 501 C C . LEU A 1 66 ? 18.045 26.537 136.472 1.00 53.36 95 LEU A C 1
ATOM 502 O O . LEU A 1 66 ? 17.044 25.860 136.222 1.00 51.92 95 LEU A O 1
ATOM 507 N N . CYS A 1 67 ? 18.020 27.618 137.253 1.00 51.20 96 CYS A N 1
ATOM 508 C CA . CYS A 1 67 ? 16.785 28.149 137.828 1.00 50.56 96 CYS A CA 1
ATOM 509 C C . CYS A 1 67 ? 16.446 29.498 137.226 1.00 58.77 96 CYS A C 1
ATOM 510 O O . CYS A 1 67 ? 17.173 30.014 136.360 1.00 52.11 96 CYS A O 1
ATOM 513 N N . GLU A 1 68 ? 15.331 30.059 137.684 1.00 76.20 97 GLU A N 1
ATOM 514 C CA . GLU A 1 68 ? 14.854 31.347 137.195 1.00 85.19 97 GLU A CA 1
ATOM 515 C C . GLU A 1 68 ? 15.827 32.469 137.552 1.00 67.85 97 GLU A C 1
ATOM 516 O O . GLU A 1 68 ? 15.844 33.495 136.888 1.00 60.30 97 GLU A O 1
ATOM 522 N N . ASP A 1 69 ? 16.634 32.278 138.596 1.00 56.36 98 ASP A N 1
ATOM 523 C CA . ASP A 1 69 ? 17.602 33.299 138.997 1.00 52.40 98 ASP A CA 1
ATOM 524 C C . ASP A 1 69 ? 18.903 33.192 138.178 1.00 60.95 98 ASP A C 1
ATOM 525 O O . ASP A 1 69 ? 19.906 33.823 138.516 1.00 64.66 98 ASP A O 1
ATOM 530 N N . ASN A 1 70 ? 18.868 32.410 137.095 1.00 55.54 99 ASN A N 1
ATOM 531 C CA . ASN A 1 70 ? 20.035 32.177 136.242 1.00 66.83 99 ASN A CA 1
ATOM 532 C C . ASN A 1 70 ? 21.223 31.493 136.947 1.00 57.46 99 ASN A C 1
ATOM 533 O O . ASN A 1 70 ? 22.336 31.509 136.424 1.00 49.11 99 ASN A O 1
ATOM 538 N N . ASP A 1 71 ? 20.982 30.894 138.116 1.00 55.63 100 ASP A N 1
ATOM 539 C CA . ASP A 1 71 ? 21.970 30.042 138.784 1.00 51.84 100 ASP A CA 1
ATOM 540 C C . ASP A 1 71 ? 21.550 28.564 138.723 1.00 44.98 100 ASP A C 1
ATOM 541 O O . ASP A 1 71 ? 20.363 28.273 138.581 1.00 41.22 100 ASP A O 1
ATOM 546 N N . PRO A 1 72 ? 22.511 27.623 138.854 1.00 44.92 101 PRO A N 1
ATOM 547 C CA . PRO A 1 72 ? 22.118 26.222 139.074 1.00 43.38 101 PRO A CA 1
ATOM 548 C C . PRO A 1 72 ? 21.383 26.061 140.407 1.00 41.68 101 PRO A C 1
ATOM 549 O O . PRO A 1 72 ? 21.492 26.943 141.259 1.00 41.18 101 PRO A O 1
ATOM 553 N N . ILE A 1 73 ? 20.651 24.968 140.587 1.00 39.40 102 ILE A N 1
ATOM 554 C CA . ILE A 1 73 ? 19.836 24.808 141.796 1.00 39.22 102 ILE A CA 1
ATOM 555 C C . ILE A 1 73 ? 20.685 24.552 143.025 1.00 39.06 102 ILE A C 1
ATO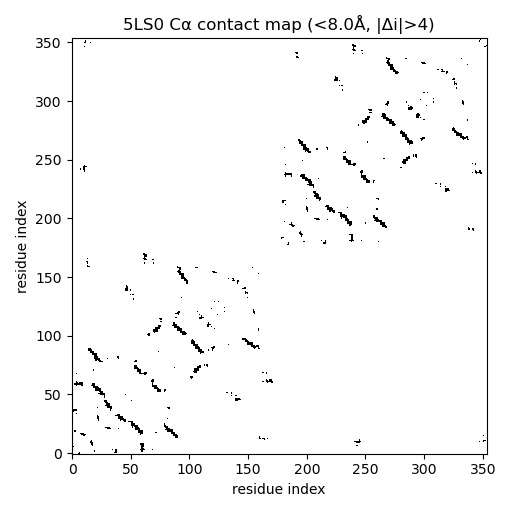M 556 O O . ILE A 1 73 ? 21.708 23.833 142.952 1.00 35.74 102 ILE A O 1
ATOM 561 N N . ASP A 1 74 ? 20.247 25.131 144.152 1.00 39.01 103 ASP A N 1
ATOM 562 C CA . ASP A 1 74 ? 21.018 25.085 145.405 1.00 35.69 103 ASP A CA 1
ATOM 563 C C . ASP A 1 74 ? 20.651 23.879 146.251 1.00 33.33 103 ASP A C 1
ATOM 564 O O . ASP A 1 74 ? 19.483 23.503 146.326 1.00 32.91 103 ASP A O 1
ATOM 569 N N . VAL A 1 75 ? 21.650 23.332 146.930 1.00 30.71 104 VAL A N 1
ATOM 570 C CA . VAL A 1 75 ? 21.483 22.132 147.737 1.00 30.84 104 VAL A CA 1
ATOM 571 C C . VAL A 1 75 ? 22.234 22.260 149.044 1.00 30.66 104 VAL A C 1
ATOM 572 O O . VAL A 1 75 ? 23.409 22.620 149.057 1.00 29.37 104 VAL A O 1
ATOM 576 N N . LEU A 1 76 ? 21.563 21.881 150.117 1.00 29.26 105 LEU A N 1
ATOM 577 C CA . LEU A 1 76 ? 22.159 21.784 151.434 1.00 30.98 105 LEU A CA 1
ATOM 578 C C . LEU A 1 76 ? 22.293 20.278 151.713 1.00 34.45 105 LEU A C 1
ATOM 579 O O . LEU A 1 76 ? 21.304 19.534 151.653 1.00 31.72 105 LEU A O 1
ATOM 584 N N . VAL A 1 77 ? 23.514 19.830 151.965 1.00 28.64 106 VAL A N 1
ATOM 585 C CA . VAL A 1 77 ? 23.802 18.404 152.127 1.00 27.75 106 VAL A CA 1
ATOM 586 C C . VAL A 1 77 ? 24.139 18.019 153.560 1.00 31.30 106 VAL A C 1
ATOM 587 O O . VAL A 1 77 ? 25.219 18.304 154.058 1.00 31.43 106 VAL A O 1
ATOM 591 N N . ILE A 1 78 ? 23.207 17.319 154.184 1.00 32.41 107 ILE A N 1
ATOM 592 C CA . ILE A 1 78 ? 23.358 16.816 155.555 1.00 30.89 107 ILE A CA 1
ATOM 593 C C . ILE A 1 78 ? 24.252 15.576 155.571 1.00 34.15 107 ILE A C 1
ATOM 594 O O . ILE A 1 78 ? 24.007 14.639 154.819 1.00 33.80 107 ILE A O 1
ATOM 599 N N . MET A 1 79 ? 25.291 15.564 156.425 1.00 30.46 108 MET A N 1
ATOM 600 C CA . MET A 1 79 ? 26.226 14.437 156.487 1.00 37.03 108 MET A CA 1
ATOM 601 C C . MET A 1 79 ? 27.186 14.549 157.686 1.00 42.24 108 MET A C 1
ATOM 602 O O . MET A 1 79 ? 27.213 15.569 158.366 1.00 38.57 108 MET A O 1
ATOM 607 N N . GLN A 1 80 ? 27.989 13.505 157.907 1.00 35.27 109 GLN A N 1
ATOM 608 C CA . GLN A 1 80 ? 28.860 13.426 159.101 1.00 43.75 109 GLN A CA 1
ATOM 609 C C . GLN A 1 80 ? 29.986 14.471 159.155 1.00 41.49 109 GLN A C 1
ATOM 610 O O . GLN A 1 80 ? 30.429 14.862 160.250 1.00 41.26 109 GLN A O 1
ATOM 616 N N . GLU A 1 81 ? 30.470 14.883 157.983 1.00 33.00 110 GLU A N 1
ATOM 617 C CA . GLU A 1 81 ? 31.779 15.516 157.864 1.00 22.55 110 GLU A CA 1
ATOM 618 C C . GLU A 1 81 ? 31.763 16.752 156.989 1.00 22.59 110 GLU A C 1
ATOM 619 O O . GLU A 1 81 ? 30.961 16.845 156.034 1.00 25.09 110 GLU A O 1
ATOM 625 N N . PRO A 1 82 ? 32.623 17.719 157.301 1.00 23.49 111 PRO A N 1
ATOM 626 C CA . PRO A 1 82 ? 32.761 18.883 156.422 1.00 23.61 111 PRO A CA 1
ATOM 627 C C . PRO A 1 82 ? 33.342 18.492 155.070 1.00 27.20 111 PRO A C 1
ATOM 628 O O . PRO A 1 82 ? 34.201 17.623 155.057 1.00 27.85 111 PRO A O 1
ATOM 632 N N . VAL A 1 83 ? 32.884 19.128 153.992 1.00 25.45 112 VAL A N 1
ATOM 633 C CA . VAL A 1 83 ? 33.431 18.909 152.648 1.00 25.10 112 VAL A CA 1
ATOM 634 C C . VAL A 1 83 ? 33.944 20.254 152.110 1.00 26.90 112 VAL A C 1
ATOM 635 O O . VAL A 1 83 ? 33.372 21.301 152.383 1.00 27.24 112 VAL A O 1
ATOM 639 N N . LEU A 1 84 ? 35.033 20.210 151.352 1.00 23.27 113 LEU A N 1
ATOM 640 C CA . LEU A 1 84 ? 35.734 21.417 150.941 1.00 22.79 113 LEU A CA 1
ATOM 641 C C . LEU A 1 84 ? 35.122 22.015 149.680 1.00 25.55 113 LEU A C 1
ATOM 642 O O . LEU A 1 84 ? 34.708 21.262 148.830 1.00 25.54 113 LEU A O 1
ATOM 647 N N . PRO A 1 85 ? 35.142 23.353 149.549 1.00 27.46 114 PRO A N 1
ATOM 648 C CA . PRO A 1 85 ? 34.695 24.014 148.331 1.00 28.39 114 PRO A CA 1
ATOM 649 C C . PRO A 1 85 ? 35.400 23.467 147.094 1.00 28.76 114 PRO A C 1
ATOM 650 O O . PRO A 1 85 ? 36.615 23.257 147.124 1.00 29.96 114 PRO A O 1
ATOM 654 N N . GLY A 1 86 ? 34.649 23.277 146.012 1.00 24.42 115 GLY A N 1
ATOM 655 C CA . GLY A 1 86 ? 35.202 22.817 144.756 1.00 29.42 115 GLY A CA 1
ATOM 656 C C . GLY A 1 86 ? 35.183 21.308 144.585 1.00 30.75 115 GLY A C 1
ATOM 657 O O . GLY A 1 86 ? 35.462 20.822 143.499 1.00 29.27 115 GLY A O 1
ATOM 658 N N . CYS A 1 87 ? 34.923 20.562 145.667 1.00 25.74 116 CYS A N 1
ATOM 659 C CA . CYS A 1 87 ? 34.845 19.103 145.591 1.00 24.46 116 CYS A CA 1
ATOM 660 C C . CYS A 1 87 ? 33.400 18.735 145.353 1.00 25.98 116 CYS A C 1
ATOM 661 O O . CYS A 1 87 ? 32.526 19.515 145.706 1.00 30.02 116 CYS A O 1
ATOM 664 N N . PHE A 1 88 ? 33.130 17.582 144.752 1.00 26.39 117 PHE A N 1
ATOM 665 C CA . PHE A 1 88 ? 31.746 17.173 144.584 1.00 27.59 117 PHE A CA 1
ATOM 666 C C . PHE A 1 88 ? 31.468 15.834 145.244 1.00 32.01 117 PHE A C 1
ATOM 667 O O . PHE A 1 88 ? 32.378 15.125 145.650 1.00 29.01 117 PHE A O 1
ATOM 675 N N . LEU A 1 89 ? 30.187 15.545 145.414 1.00 26.53 118 LEU A N 1
ATOM 676 C CA . LEU A 1 89 ? 29.733 14.363 146.129 1.00 29.10 118 LEU A CA 1
ATOM 677 C C . LEU A 1 89 ? 28.407 13.929 145.537 1.00 31.20 118 LEU A C 1
ATOM 678 O O . LEU A 1 89 ? 27.771 14.695 144.816 1.00 29.01 118 LEU A O 1
ATOM 683 N N . ARG A 1 90 ? 27.990 12.706 145.843 1.00 29.78 119 ARG A N 1
ATOM 684 C CA . ARG A 1 90 ? 26.713 12.175 145.374 1.00 32.27 119 ARG A CA 1
ATOM 685 C C . ARG A 1 90 ? 25.649 12.324 146.433 1.00 31.16 119 ARG A C 1
ATOM 686 O O . ARG A 1 90 ? 25.873 11.933 147.601 1.00 30.91 119 ARG A O 1
ATOM 694 N N . ALA A 1 91 ? 24.492 12.844 146.044 1.00 29.41 120 ALA A N 1
ATOM 695 C CA . ALA A 1 91 ? 23.436 13.171 147.008 1.00 31.22 120 ALA A CA 1
ATOM 696 C C . ALA A 1 91 ? 22.054 12.741 146.570 1.00 33.28 120 ALA A C 1
ATOM 697 O O . ALA A 1 91 ? 21.763 12.625 145.355 1.00 33.38 120 ALA A O 1
ATOM 699 N N . ARG A 1 92 ? 21.223 12.443 147.571 1.00 31.73 121 ARG A N 1
ATOM 700 C CA . ARG A 1 92 ? 19.808 12.168 147.380 1.00 34.76 121 ARG A CA 1
ATOM 701 C C . ARG A 1 92 ? 18.967 13.302 147.939 1.00 33.75 121 ARG A C 1
ATOM 702 O O . ARG A 1 92 ? 19.124 13.699 149.093 1.00 33.93 121 ARG A O 1
ATOM 710 N N . ALA A 1 93 ? 18.046 13.794 147.120 1.00 35.61 122 ALA A N 1
ATOM 711 C CA . ALA A 1 93 ? 17.106 14.827 147.539 1.00 43.80 122 ALA A CA 1
ATOM 712 C C . ALA A 1 93 ? 16.086 14.248 148.495 1.00 46.09 122 ALA A C 1
ATOM 713 O O . ALA A 1 93 ? 15.469 13.223 148.189 1.00 46.22 122 ALA A O 1
ATOM 715 N N . ILE A 1 94 ? 15.894 14.888 149.649 1.00 36.74 123 ILE A N 1
ATOM 716 C CA . ILE A 1 94 ? 14.943 14.345 150.637 1.00 44.95 123 ILE A CA 1
ATOM 717 C C . ILE A 1 94 ? 13.900 15.353 151.076 1.00 39.92 123 ILE A C 1
ATOM 718 O O . ILE A 1 94 ? 12.940 15.007 151.769 1.00 41.68 123 ILE A O 1
ATOM 723 N N . GLY A 1 95 ? 14.069 16.595 150.658 1.00 46.51 124 GLY A N 1
ATOM 724 C CA . GLY A 1 95 ? 13.062 17.610 150.900 1.00 46.68 124 GLY A CA 1
ATOM 725 C C . GLY A 1 95 ? 13.383 18.891 150.153 1.00 44.48 124 GLY A C 1
ATOM 726 O O . GLY A 1 95 ? 14.461 19.031 149.562 1.00 45.18 124 GLY A O 1
ATOM 727 N N . LEU A 1 96 ? 12.440 19.823 150.193 1.00 44.71 125 LEU A N 1
ATOM 728 C CA . LEU A 1 96 ? 12.544 21.105 149.506 1.00 45.15 125 LEU A CA 1
ATOM 729 C C . LEU A 1 96 ? 12.165 22.242 150.454 1.00 46.08 125 LEU A C 1
ATOM 730 O O . LEU A 1 96 ? 11.103 22.190 151.073 1.00 46.70 125 LEU A O 1
ATOM 735 N N . MET A 1 97 ? 13.004 23.268 150.552 1.00 40.12 126 MET A N 1
ATOM 736 C CA . MET A 1 97 ? 12.691 24.427 151.383 1.00 45.00 126 MET A CA 1
ATOM 737 C C . MET A 1 97 ? 12.404 25.640 150.498 1.00 41.69 126 MET A C 1
ATOM 738 O O . MET A 1 97 ? 13.333 26.278 150.021 1.00 40.55 126 MET A O 1
ATOM 743 N N . PRO A 1 98 ? 11.121 25.955 150.270 1.00 49.17 127 PRO A N 1
ATOM 744 C CA . PRO A 1 98 ? 10.794 27.161 149.494 1.00 50.96 127 PRO A CA 1
ATOM 745 C C . PRO A 1 98 ? 11.116 28.440 150.250 1.00 48.99 127 PRO A C 1
ATOM 746 O O . PRO A 1 98 ? 10.863 28.507 151.444 1.00 50.20 127 PRO A O 1
ATOM 750 N N . MET A 1 99 ? 11.686 29.436 149.585 1.00 50.43 128 MET A N 1
ATOM 751 C CA . MET A 1 99 ? 11.899 30.722 150.243 1.00 54.11 128 MET A CA 1
ATOM 752 C C . MET A 1 99 ? 11.943 31.883 149.259 1.00 57.26 128 MET A C 1
ATOM 753 O O . MET A 1 99 ? 12.016 31.695 148.039 1.00 55.89 128 MET A O 1
ATOM 758 N N . ILE A 1 100 ? 11.886 33.083 149.824 1.00 58.49 129 ILE A N 1
ATOM 759 C CA . ILE A 1 100 ? 11.862 34.316 149.055 1.00 60.89 129 ILE A CA 1
ATOM 760 C C . ILE A 1 100 ? 12.975 35.219 149.534 1.00 57.88 129 ILE A C 1
ATOM 761 O O . ILE A 1 100 ? 13.001 35.582 150.712 1.00 60.85 129 ILE A O 1
ATOM 766 N N . ASP A 1 101 ? 13.883 35.572 148.625 1.00 58.03 130 ASP A N 1
ATOM 767 C CA . ASP A 1 101 ? 14.966 36.511 148.924 1.00 55.99 130 ASP A CA 1
ATOM 768 C C . ASP A 1 101 ? 14.706 37.828 148.196 1.00 59.74 130 ASP A C 1
ATOM 769 O O . ASP A 1 101 ? 14.906 37.933 146.982 1.00 53.46 130 ASP A O 1
ATOM 774 N N . GLN A 1 102 ? 14.249 38.824 148.951 1.00 63.98 131 GLN A N 1
ATOM 775 C CA . GLN A 1 102 ? 13.906 40.130 148.390 1.00 68.65 131 GLN A CA 1
ATOM 776 C C . GLN A 1 102 ? 12.993 39.993 147.180 1.00 64.51 131 GLN A C 1
ATOM 777 O O . GLN A 1 102 ? 13.321 40.472 146.089 1.00 66.15 131 GLN A O 1
ATOM 783 N N . GLY A 1 103 ? 11.866 39.311 147.362 1.00 68.72 132 GLY A N 1
ATOM 784 C CA . GLY A 1 103 ? 10.869 39.189 146.307 1.00 72.87 132 GLY A CA 1
ATOM 785 C C . GLY A 1 103 ? 11.184 38.191 145.199 1.00 77.13 132 GLY A C 1
ATOM 786 O O . GLY A 1 103 ? 10.370 38.002 144.296 1.00 87.30 132 GLY A O 1
ATOM 787 N N . GLU A 1 104 ? 12.354 37.556 145.255 1.00 63.43 133 GLU A N 1
ATOM 788 C CA . GLU A 1 104 ? 12.740 36.575 144.240 1.00 71.17 133 GLU A CA 1
ATOM 789 C C . GLU A 1 104 ? 12.737 35.148 144.792 1.00 66.75 133 GLU A C 1
ATOM 790 O O . GLU A 1 104 ? 13.235 34.893 145.907 1.00 53.43 133 GLU A O 1
ATOM 796 N N . LYS A 1 105 ? 12.209 34.213 144.001 1.00 61.76 134 LYS A N 1
ATOM 797 C CA . LYS A 1 105 ? 12.254 32.794 144.364 1.00 65.40 134 LYS A CA 1
ATOM 798 C C . LYS A 1 105 ? 13.687 32.331 144.584 1.00 69.90 134 LYS A C 1
ATOM 799 O O . LYS A 1 105 ? 14.579 32.695 143.819 1.00 56.34 134 LYS A O 1
ATOM 805 N N . ASP A 1 106 ? 13.907 31.516 145.615 1.00 93.46 135 ASP A N 1
ATOM 806 C CA . ASP A 1 106 ? 15.253 31.045 145.930 1.00 95.03 135 ASP A CA 1
ATOM 807 C C . ASP A 1 106 ? 15.228 29.710 146.675 1.00 77.10 135 ASP A C 1
ATOM 808 O O . ASP A 1 106 ? 16.031 29.485 147.579 1.00 70.18 135 ASP A O 1
ATOM 813 N N . ASP A 1 107 ? 14.316 28.829 146.272 1.00 70.73 136 ASP A N 1
ATOM 814 C CA . ASP A 1 107 ? 14.134 27.529 146.912 1.00 59.79 136 ASP A CA 1
ATOM 815 C C . ASP A 1 107 ? 15.429 26.712 147.011 1.00 57.94 136 ASP A C 1
ATOM 816 O O . ASP A 1 107 ? 16.254 26.741 146.099 1.00 63.34 136 ASP A O 1
ATOM 821 N N . LYS A 1 108 ? 15.581 25.986 148.125 1.00 50.22 137 LYS A N 1
ATOM 822 C CA . LYS A 1 108 ? 16.745 25.129 148.375 1.00 41.39 137 LYS A CA 1
ATOM 823 C C . LYS A 1 108 ? 16.375 23.650 148.492 1.00 39.32 137 LYS A C 1
ATOM 824 O O . LYS A 1 108 ? 15.401 23.282 149.146 1.00 41.36 137 LYS A O 1
ATOM 830 N N . ILE A 1 109 ? 17.174 22.790 147.891 1.00 38.27 138 ILE A N 1
ATOM 831 C CA . ILE A 1 109 ? 17.033 21.360 148.111 1.00 38.83 138 ILE A CA 1
ATOM 832 C C . ILE A 1 109 ? 17.718 20.968 149.418 1.00 41.38 138 ILE A C 1
ATOM 833 O O . ILE A 1 109 ? 18.823 21.447 149.706 1.00 39.53 138 ILE A O 1
ATOM 838 N N . ILE A 1 110 ? 17.051 20.104 150.184 1.00 41.13 139 ILE A N 1
ATOM 839 C CA . ILE A 1 110 ? 17.625 19.434 151.350 1.00 37.97 139 ILE A CA 1
ATOM 840 C C . ILE A 1 110 ? 17.973 18.018 150.921 1.00 41.65 139 ILE A C 1
ATOM 841 O O . ILE A 1 110 ? 17.111 17.297 150.399 1.00 41.61 139 ILE A O 1
ATOM 846 N N . ALA A 1 111 ? 19.229 17.629 151.134 1.00 35.03 140 ALA A N 1
ATOM 847 C CA . ALA A 1 111 ? 19.739 16.358 150.652 1.00 33.41 140 ALA A CA 1
ATOM 848 C C . ALA A 1 111 ? 20.631 15.677 151.659 1.00 37.28 140 ALA A C 1
ATOM 849 O O . ALA A 1 111 ? 21.041 16.286 152.654 1.00 36.63 140 ALA A O 1
ATOM 851 N N . VAL A 1 112 ? 20.894 14.396 151.418 1.00 33.48 141 VAL A N 1
ATOM 852 C CA . VAL A 1 112 ? 21.923 13.682 152.144 1.00 31.33 141 VAL A CA 1
ATOM 853 C C . VAL A 1 112 ? 22.937 13.115 151.169 1.00 30.36 141 VAL A C 1
ATOM 854 O O . VAL A 1 112 ? 22.633 12.882 149.992 1.00 33.67 141 VAL A O 1
ATOM 858 N N . CYS A 1 113 ? 24.133 12.851 151.664 1.00 28.06 142 CYS A N 1
ATOM 859 C CA . CYS A 1 113 ? 25.172 12.222 150.862 1.00 30.82 142 CYS A CA 1
ATOM 860 C C . CYS A 1 113 ? 24.957 10.706 150.836 1.00 29.45 142 CYS A C 1
ATOM 861 O O . CYS A 1 113 ? 24.916 10.068 151.890 1.00 31.98 142 CYS A O 1
ATOM 864 N N . VAL A 1 114 ? 24.823 10.117 149.649 1.00 30.17 143 VAL A N 1
ATOM 865 C CA . VAL A 1 114 ? 24.518 8.687 149.577 1.00 32.23 143 VAL A CA 1
ATOM 866 C C . VAL A 1 114 ? 25.738 7.830 149.855 1.00 31.96 143 VAL A C 1
ATOM 867 O O . VAL A 1 114 ? 25.628 6.617 149.911 1.00 32.95 143 VAL A O 1
ATOM 871 N N . ASP A 1 115 ? 26.893 8.448 150.092 1.00 30.05 144 ASP A N 1
ATOM 872 C CA . ASP A 1 115 ? 28.109 7.691 150.363 1.00 34.83 144 ASP A CA 1
ATOM 873 C C . ASP A 1 115 ? 28.533 7.886 151.818 1.00 36.50 144 ASP A C 1
ATOM 874 O O . ASP A 1 115 ? 29.660 7.600 152.162 1.00 30.70 144 ASP A O 1
ATOM 879 N N . ASP A 1 116 ? 27.613 8.391 152.631 1.00 29.39 145 ASP A N 1
ATOM 880 C CA . ASP A 1 116 ? 27.874 8.634 154.069 1.00 28.35 145 ASP A CA 1
ATOM 881 C C . ASP A 1 116 ? 27.080 7.564 154.809 1.00 32.83 145 ASP A C 1
ATOM 882 O O . ASP A 1 116 ? 25.843 7.547 154.729 1.00 33.92 145 ASP A O 1
ATOM 887 N N . PRO A 1 117 ? 27.768 6.622 155.476 1.00 36.59 146 PRO A N 1
ATOM 888 C CA . PRO A 1 117 ? 27.099 5.439 156.029 1.00 39.42 146 PRO A CA 1
ATOM 889 C C . PRO A 1 117 ? 26.037 5.764 157.065 1.00 40.25 146 PRO A C 1
ATOM 890 O O . PRO A 1 117 ? 25.141 4.963 157.319 1.00 46.74 146 PRO A O 1
ATOM 894 N N . GLU A 1 118 ? 26.127 6.952 157.626 1.00 38.77 147 GLU A N 1
ATOM 895 C CA . GLU A 1 118 ? 25.182 7.381 158.641 1.00 45.48 147 GLU A CA 1
ATOM 896 C C . GLU A 1 118 ? 23.901 7.922 158.057 1.00 48.73 147 GLU A C 1
ATOM 897 O O . GLU A 1 118 ? 22.839 7.714 158.628 1.00 61.28 147 GLU A O 1
ATOM 903 N N . TYR A 1 119 ? 23.995 8.611 156.913 1.00 39.68 148 TYR A N 1
ATOM 904 C CA . TYR A 1 119 ? 22.859 9.384 156.404 1.00 39.45 148 TYR A CA 1
ATOM 905 C C . TYR A 1 119 ? 22.312 8.835 155.087 1.00 41.45 148 TYR A C 1
ATOM 906 O O . TYR A 1 119 ? 21.263 9.273 154.625 1.00 43.28 148 TYR A O 1
ATOM 915 N N . LYS A 1 120 ? 23.012 7.878 154.497 1.00 40.34 149 LYS A N 1
ATOM 916 C CA . LYS A 1 120 ? 22.671 7.429 153.144 1.00 41.85 149 LYS A CA 1
ATOM 917 C C . LYS A 1 120 ? 21.326 6.735 153.056 1.00 43.17 149 LYS A C 1
ATOM 918 O O . LYS A 1 120 ? 20.844 6.473 151.947 1.00 49.42 149 LYS A O 1
ATOM 924 N N . HIS A 1 121 ? 20.707 6.440 154.194 1.00 39.29 150 HIS A N 1
ATOM 925 C CA . HIS A 1 121 ? 19.445 5.690 154.185 1.00 53.09 150 HIS A CA 1
ATOM 926 C C . HIS A 1 121 ? 18.224 6.581 154.390 1.00 45.06 150 HIS A C 1
ATOM 927 O O . HIS A 1 121 ? 17.086 6.096 154.400 1.00 43.22 150 HIS A O 1
ATOM 934 N N . TYR A 1 122 ? 18.449 7.876 154.549 1.00 41.45 151 TYR A N 1
ATOM 935 C CA . TYR A 1 122 ? 17.357 8.827 154.645 1.00 47.44 151 TYR A CA 1
ATOM 936 C C . TYR A 1 122 ? 16.746 9.066 153.267 1.00 44.74 151 TYR A C 1
ATOM 937 O O . TYR A 1 122 ? 17.476 9.255 152.292 1.00 41.06 151 TYR A O 1
ATOM 946 N N . THR A 1 123 ? 15.422 9.086 153.193 1.00 48.02 152 THR A N 1
ATOM 947 C CA . THR A 1 123 ? 14.743 9.373 151.932 1.00 50.60 152 THR A CA 1
ATOM 948 C C . THR A 1 123 ? 13.766 10.533 152.062 1.00 47.70 152 THR A C 1
ATOM 949 O O . THR A 1 123 ? 13.269 11.030 151.064 1.00 50.43 152 THR A O 1
ATOM 953 N N . ASP A 1 124 ? 13.492 10.979 153.284 1.00 46.15 153 ASP A N 1
ATOM 954 C CA . ASP A 1 124 ? 12.605 12.127 153.455 1.00 47.28 153 ASP A CA 1
ATOM 955 C C . ASP A 1 124 ? 12.911 12.928 154.710 1.00 47.37 153 ASP A C 1
ATOM 956 O O . ASP A 1 124 ? 13.289 12.376 155.742 1.00 47.20 153 ASP A O 1
ATOM 961 N N . ILE A 1 125 ? 12.750 14.244 154.607 1.00 45.39 154 ILE A N 1
ATOM 962 C CA . ILE A 1 125 ? 13.069 15.146 155.711 1.00 53.15 154 ILE A CA 1
ATOM 963 C C . ILE A 1 125 ? 12.235 14.889 156.973 1.00 57.45 154 ILE A C 1
ATOM 964 O O . ILE A 1 125 ? 12.603 15.327 158.053 1.00 53.49 154 ILE A O 1
ATOM 969 N N . LYS A 1 126 ? 11.122 14.174 156.851 1.00 56.04 155 LYS A N 1
ATOM 970 C CA . LYS A 1 126 ? 10.316 13.876 158.029 1.00 60.05 155 LYS A CA 1
ATOM 971 C C . LYS A 1 126 ? 11.010 12.840 158.913 1.00 56.13 155 LYS A C 1
ATOM 972 O O . LYS A 1 126 ? 10.637 12.648 160.065 1.00 53.62 155 LYS A O 1
ATOM 978 N N . GLU A 1 127 ? 12.036 12.189 158.374 1.00 53.41 156 GLU A N 1
ATOM 979 C CA . GLU A 1 127 ? 12.808 11.209 159.123 1.00 54.82 156 GLU A CA 1
ATOM 980 C C . GLU A 1 127 ? 13.856 11.866 160.016 1.00 57.23 156 GLU A C 1
ATOM 981 O O . GLU A 1 127 ? 14.391 11.221 160.914 1.00 61.90 156 GLU A O 1
ATOM 987 N N . LEU A 1 128 ? 14.160 13.134 159.754 1.00 54.97 157 LEU A N 1
ATOM 988 C CA . LEU A 1 128 ? 15.186 13.860 160.499 1.00 53.03 157 LEU A CA 1
ATOM 989 C C . LEU A 1 128 ? 14.679 14.321 161.864 1.00 52.78 157 LEU A C 1
ATOM 990 O O . LEU A 1 128 ? 13.496 14.597 162.011 1.00 59.13 157 LEU A O 1
ATOM 995 N N . PRO A 1 129 ? 15.581 14.424 162.859 1.00 51.61 158 PRO A N 1
ATOM 996 C CA . PRO A 1 129 ? 15.179 15.101 164.093 1.00 52.45 158 PRO A CA 1
ATOM 997 C C . PRO A 1 129 ? 14.618 16.467 163.735 1.00 48.39 158 PRO A C 1
ATOM 998 O O . PRO A 1 129 ? 15.258 17.189 162.972 1.00 40.84 158 PRO A O 1
ATOM 1002 N N . PRO A 1 130 ? 13.433 16.810 164.243 1.00 44.55 159 PRO A N 1
ATOM 1003 C CA . PRO A 1 130 ? 12.816 18.064 163.801 1.00 46.21 159 PRO A CA 1
ATOM 1004 C C . PRO A 1 130 ? 13.633 19.306 164.082 1.00 45.02 159 PRO A C 1
ATOM 1005 O O . PRO A 1 130 ? 13.507 20.264 163.315 1.00 40.16 159 PRO A O 1
ATOM 1009 N N . HIS A 1 131 ? 14.452 19.307 165.142 1.00 43.39 160 HIS A N 1
ATOM 1010 C CA . HIS A 1 131 ? 15.282 20.477 165.401 1.00 36.02 160 HIS A CA 1
ATOM 1011 C C . HIS A 1 131 ? 16.161 20.785 164.210 1.00 34.22 160 HIS A C 1
ATOM 1012 O O . HIS A 1 131 ? 16.520 21.938 163.961 1.00 35.63 160 HIS A O 1
ATOM 1019 N N . ARG A 1 132 ? 16.579 19.755 163.493 1.00 36.47 161 ARG A N 1
ATOM 1020 C CA . ARG A 1 132 ? 17.477 19.992 162.381 1.00 36.06 161 ARG A CA 1
ATOM 1021 C C . ARG A 1 132 ? 16.775 20.935 161.393 1.00 39.26 161 ARG A C 1
ATOM 1022 O O . ARG A 1 132 ? 17.369 21.895 160.901 1.00 38.12 161 ARG A O 1
ATOM 1030 N N . LEU A 1 133 ? 15.510 20.661 161.113 1.00 36.66 162 LEU A N 1
ATOM 1031 C CA . LEU A 1 133 ? 14.756 21.490 160.189 1.00 35.76 162 LEU A CA 1
ATOM 1032 C C . LEU A 1 133 ? 14.569 22.894 160.756 1.00 37.15 162 LEU A C 1
ATOM 1033 O O . LEU A 1 133 ? 14.664 23.899 160.038 1.00 39.86 162 LEU A O 1
ATOM 1038 N N . SER A 1 134 ? 14.315 22.975 162.054 1.00 35.23 163 SER A N 1
ATOM 1039 C CA . SER A 1 134 ? 14.161 24.269 162.703 1.00 39.04 163 SER A CA 1
ATOM 1040 C C . SER A 1 134 ? 15.436 25.125 162.563 1.00 34.99 163 SER A C 1
ATOM 1041 O O . SER A 1 134 ? 15.358 26.324 162.287 1.00 34.01 163 SER A O 1
ATOM 1044 N N . GLU A 1 135 ? 16.608 24.516 162.731 1.00 31.61 164 GLU A N 1
ATOM 1045 C CA . GLU A 1 135 ? 17.856 25.256 162.662 1.00 32.60 164 GLU A CA 1
ATOM 1046 C C . GLU A 1 135 ? 18.129 25.742 161.241 1.00 29.71 164 GLU A C 1
ATOM 1047 O O . GLU A 1 135 ? 18.575 26.865 161.043 1.00 32.74 164 GLU A O 1
ATOM 1053 N N . ILE A 1 136 ? 17.867 24.868 160.273 1.00 29.16 165 ILE A N 1
ATOM 1054 C CA . ILE A 1 136 ? 18.055 25.197 158.864 1.00 29.04 165 ILE A CA 1
ATOM 1055 C C . ILE A 1 136 ? 17.185 26.388 158.445 1.00 31.70 165 ILE A C 1
ATOM 1056 O O . ILE A 1 136 ? 17.670 27.369 157.868 1.00 33.63 165 ILE A O 1
ATOM 1061 N N . ARG A 1 137 ? 15.893 26.289 158.694 1.00 32.76 166 ARG A N 1
ATOM 1062 C CA . ARG A 1 137 ? 14.982 27.392 158.417 1.00 35.31 166 ARG A CA 1
ATOM 1063 C C . ARG A 1 137 ? 15.451 28.679 159.072 1.00 34.63 166 ARG A C 1
ATOM 1064 O O . ARG A 1 137 ? 15.457 29.736 158.477 1.00 33.91 166 ARG A O 1
ATOM 1072 N N . ARG A 1 138 ? 15.842 28.594 160.330 1.00 33.60 167 ARG A N 1
ATOM 1073 C CA . ARG A 1 138 ? 16.220 29.797 161.050 1.00 34.04 167 ARG A CA 1
ATOM 1074 C C . ARG A 1 138 ? 17.483 30.412 160.442 1.00 34.22 167 ARG A C 1
ATOM 1075 O O . ARG A 1 138 ? 17.632 31.638 160.383 1.00 33.43 167 ARG A O 1
ATOM 1083 N N . PHE A 1 139 ? 18.397 29.566 159.990 1.00 30.08 168 PHE A N 1
ATOM 1084 C CA . PHE A 1 139 ? 19.621 30.083 159.369 1.00 31.03 168 PHE A CA 1
ATOM 1085 C C . PHE A 1 139 ? 19.283 30.996 158.185 1.00 35.71 168 PHE A C 1
ATOM 1086 O O . PHE A 1 139 ? 19.785 32.114 158.081 1.00 38.39 168 PHE A O 1
ATOM 1094 N N . PHE A 1 140 ? 18.433 30.523 157.290 1.00 33.71 169 PHE A N 1
ATOM 1095 C CA . PHE A 1 140 ? 18.150 31.315 156.085 1.00 35.51 169 PHE A CA 1
ATOM 1096 C C . PHE A 1 140 ? 17.312 32.547 156.372 1.00 35.92 169 PHE A C 1
ATOM 1097 O O . PHE A 1 140 ? 17.394 33.543 155.644 1.00 38.29 169 PHE A O 1
ATOM 1105 N N . GLU A 1 141 ? 16.520 32.507 157.442 1.00 35.72 170 GLU A N 1
ATOM 1106 C CA . GLU A 1 141 ? 15.809 33.698 157.915 1.00 41.38 170 GLU A CA 1
ATOM 1107 C C . GLU A 1 141 ? 16.759 34.720 158.556 1.00 43.62 170 GLU A C 1
ATOM 1108 O O . GLU A 1 141 ? 16.451 35.902 158.622 1.00 44.12 170 GLU A O 1
ATOM 1114 N N . ASP A 1 142 ? 17.897 34.257 159.057 1.00 39.35 171 ASP A N 1
ATOM 1115 C CA . ASP A 1 142 ? 18.837 35.108 159.811 1.00 41.50 171 ASP A CA 1
ATOM 1116 C C . ASP A 1 142 ? 20.003 35.664 158.967 1.00 38.79 171 ASP A C 1
ATOM 1117 O O . ASP A 1 142 ? 20.489 36.753 159.223 1.00 36.18 171 ASP A O 1
ATOM 1122 N N . TYR A 1 143 ? 20.519 34.877 158.032 1.00 35.23 172 TYR A N 1
ATOM 1123 C CA . TYR A 1 143 ? 21.896 35.110 157.592 1.00 33.99 172 TYR A CA 1
ATOM 1124 C C . TYR A 1 143 ? 22.138 36.363 156.782 1.00 35.36 172 TYR A C 1
ATOM 1125 O O . TYR A 1 143 ? 23.292 36.768 156.653 1.00 36.84 172 TYR A O 1
ATOM 1134 N N . LYS A 1 144 ? 21.087 36.993 156.252 1.00 36.54 173 LYS A N 1
ATOM 1135 C CA . LYS A 1 144 ? 21.251 38.265 155.553 1.00 37.72 173 LYS A CA 1
ATOM 1136 C C . LYS A 1 144 ? 20.576 39.417 156.274 1.00 39.38 173 LYS A C 1
ATOM 1137 O O . LYS A 1 144 ? 20.499 40.519 155.737 1.00 40.84 173 LYS A O 1
ATOM 1143 N N . LYS A 1 145 ? 20.101 39.187 157.498 1.00 39.44 174 LYS A N 1
ATOM 1144 C CA . LYS A 1 145 ? 19.348 40.231 158.183 1.00 41.46 174 LYS A CA 1
ATOM 1145 C C . LYS A 1 145 ? 20.186 41.487 158.331 1.00 41.66 174 LYS A C 1
ATOM 1146 O O . LYS A 1 145 ? 19.689 42.601 158.189 1.00 43.74 174 LYS A O 1
ATOM 1152 N N . ASN A 1 146 ? 21.468 41.300 158.600 1.00 40.13 175 ASN A N 1
ATOM 1153 C CA . ASN A 1 146 ? 22.316 42.428 158.907 1.00 43.91 175 ASN A CA 1
ATOM 1154 C C . ASN A 1 146 ? 22.815 43.111 157.636 1.00 45.40 175 ASN A C 1
ATOM 1155 O O . ASN A 1 146 ? 23.529 44.110 157.712 1.00 42.42 175 ASN A O 1
ATOM 1160 N N . GLU A 1 147 ? 22.429 42.558 156.482 1.00 50.33 176 GLU A N 1
ATOM 1161 C CA . GLU A 1 147 ? 22.600 43.213 155.176 1.00 48.93 176 GLU A CA 1
ATOM 1162 C C . GLU A 1 147 ? 21.381 44.044 154.815 1.00 51.66 176 GLU A C 1
ATOM 1163 O O . GLU A 1 147 ? 21.324 44.620 153.726 1.00 48.13 176 GLU A O 1
ATOM 1169 N N . ASN A 1 148 ? 20.401 44.092 155.714 1.00 53.76 177 ASN A N 1
ATOM 1170 C CA . ASN A 1 148 ? 19.118 44.743 155.439 1.00 61.01 177 ASN A CA 1
ATOM 1171 C C . ASN A 1 148 ? 18.471 44.172 154.178 1.00 49.30 177 ASN A C 1
ATOM 1172 O O . ASN A 1 148 ? 17.967 44.901 153.321 1.00 51.81 177 ASN A O 1
ATOM 1177 N N . LYS A 1 149 ? 18.504 42.8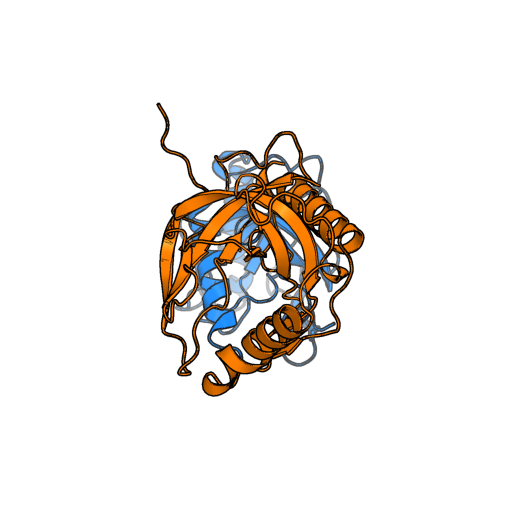48 154.075 1.00 50.43 178 LYS A N 1
ATOM 1178 C CA . LYS A 1 149 ? 17.845 42.128 152.996 1.00 52.33 178 LYS A CA 1
ATOM 1179 C C . LYS A 1 149 ? 16.793 41.213 153.613 1.00 63.89 178 LYS A C 1
ATOM 1180 O O . LYS A 1 149 ? 17.044 40.572 154.640 1.00 67.99 178 LYS A O 1
ATOM 1186 N N . GLU A 1 150 ? 15.616 41.173 152.995 1.00 57.26 179 GLU A N 1
ATOM 1187 C CA . GLU A 1 150 ? 14.474 40.422 153.516 1.00 79.77 179 GLU A CA 1
ATOM 1188 C C . GLU A 1 150 ? 14.407 38.991 152.977 1.00 62.61 179 GLU A C 1
ATOM 1189 O O . GLU A 1 150 ? 14.295 38.795 151.765 1.00 57.97 179 GLU A O 1
ATOM 1195 N N . VAL A 1 151 ? 14.450 38.004 153.873 1.00 64.41 180 VAL A N 1
ATOM 1196 C CA . VAL A 1 151 ? 14.320 36.598 153.491 1.00 54.19 180 VAL A CA 1
ATOM 1197 C C . VAL A 1 151 ? 13.179 35.896 154.222 1.00 56.28 180 VAL A C 1
ATOM 1198 O O . VAL A 1 151 ? 13.265 35.641 155.425 1.00 71.49 180 VAL A O 1
ATOM 1202 N N . ALA A 1 152 ? 12.125 35.571 153.482 1.00 54.07 181 ALA A N 1
ATOM 1203 C CA . ALA A 1 152 ? 11.018 34.774 154.001 1.00 59.37 181 ALA A CA 1
ATOM 1204 C C . ALA A 1 152 ? 11.169 33.304 153.602 1.00 57.20 181 ALA A C 1
ATOM 1205 O O . ALA A 1 152 ? 11.364 32.989 152.430 1.00 56.68 181 ALA A O 1
ATOM 1207 N N . VAL A 1 153 ? 11.086 32.417 154.595 1.00 50.15 182 VAL A N 1
ATOM 1208 C CA . VAL A 1 153 ? 11.137 30.974 154.392 1.00 46.90 182 VAL A CA 1
ATOM 1209 C C . VAL A 1 153 ? 9.765 30.340 154.680 1.00 48.84 182 VAL A C 1
ATOM 1210 O O . VAL A 1 153 ? 9.126 30.636 155.699 1.00 55.97 182 VAL A O 1
ATOM 1214 N N . ASN A 1 154 ? 9.308 29.479 153.772 1.00 50.81 183 ASN A N 1
ATOM 1215 C CA . ASN A 1 154 ? 8.013 28.799 153.925 1.00 59.14 183 ASN A CA 1
ATOM 1216 C C . ASN A 1 154 ? 8.196 27.375 154.465 1.00 49.56 183 ASN A C 1
ATOM 1217 O O . ASN A 1 154 ? 9.323 26.918 154.644 1.00 49.00 183 ASN A O 1
ATOM 1222 N N . ASP A 1 155 ? 7.097 26.677 154.723 1.00 54.54 184 ASP A N 1
ATOM 1223 C CA . ASP A 1 155 ? 7.156 25.309 155.240 1.00 57.47 184 ASP A CA 1
ATOM 1224 C C . ASP A 1 155 ? 7.854 24.381 154.252 1.00 49.55 184 ASP A C 1
ATOM 1225 O O . ASP A 1 155 ? 7.671 24.503 153.045 1.00 55.42 184 ASP A O 1
ATOM 1230 N N . PHE A 1 156 ? 8.662 23.466 154.781 1.00 46.40 185 PHE A N 1
ATOM 1231 C CA . PHE A 1 156 ? 9.357 22.462 153.979 1.00 45.03 185 PHE A CA 1
ATOM 1232 C C . PHE A 1 156 ? 8.372 21.577 153.238 1.00 54.88 185 PHE A C 1
ATOM 1233 O O . PHE A 1 156 ? 7.265 21.345 153.727 1.00 51.62 185 PHE A O 1
ATOM 1241 N N . LEU A 1 157 ? 8.793 21.057 152.085 1.00 53.59 186 LEU A N 1
ATOM 1242 C CA . LEU A 1 157 ? 7.965 20.145 151.300 1.00 57.66 186 LEU A CA 1
ATOM 1243 C C . LEU A 1 157 ? 8.657 18.784 151.192 1.00 47.39 186 LEU A C 1
ATOM 1244 O O . LEU A 1 157 ? 9.858 18.689 151.395 1.00 45.51 186 LEU A O 1
ATOM 1249 N N . PRO A 1 158 ? 7.900 17.723 150.887 1.00 51.96 187 PRO A N 1
ATOM 1250 C CA . PRO A 1 158 ? 8.496 16.382 150.891 1.00 55.82 187 PRO A CA 1
ATOM 1251 C C . PRO A 1 158 ? 9.496 16.120 149.760 1.00 47.71 187 PRO A C 1
ATOM 1252 O O . PRO A 1 158 ? 9.679 16.937 148.863 1.00 48.08 187 PRO A O 1
ATOM 1256 N N . SER A 1 159 ? 10.127 14.956 149.801 1.00 46.08 188 SER A N 1
ATOM 1257 C CA . SER A 1 159 ? 11.167 14.604 148.836 1.00 46.91 188 SER A CA 1
ATOM 1258 C C . SER A 1 159 ? 10.674 14.673 147.384 1.00 48.56 188 SER A C 1
ATOM 1259 O O . SER A 1 159 ? 11.439 15.048 146.507 1.00 47.64 188 SER A O 1
ATOM 1262 N N . GLU A 1 160 ? 9.407 14.335 147.125 1.00 53.49 189 GLU A N 1
ATOM 1263 C CA . GLU A 1 160 ? 8.894 14.299 145.749 1.00 48.89 189 GLU A CA 1
ATOM 1264 C C . GLU A 1 160 ? 8.831 15.720 145.177 1.00 50.89 189 GLU A C 1
ATOM 1265 O O . GLU A 1 160 ? 9.023 15.923 143.974 1.00 49.10 189 GLU A O 1
ATOM 1271 N N . SER A 1 161 ? 8.527 16.700 146.028 1.00 50.97 190 SER A N 1
ATOM 1272 C CA . SER A 1 161 ? 8.585 18.097 145.618 1.00 50.63 190 SER A CA 1
ATOM 1273 C C . SER A 1 161 ? 10.023 18.491 145.260 1.00 48.42 190 SER A C 1
ATOM 1274 O O . SER A 1 161 ? 10.266 19.232 144.304 1.00 48.62 190 SER A O 1
ATOM 1277 N N . ALA A 1 162 ? 10.988 18.019 146.035 1.00 43.93 191 ALA A N 1
ATOM 1278 C CA . ALA A 1 162 ? 12.376 18.302 145.714 1.00 42.11 191 ALA A CA 1
ATOM 1279 C C . ALA A 1 162 ? 12.780 17.669 144.372 1.00 42.16 191 ALA A C 1
ATOM 1280 O O . ALA A 1 162 ? 13.487 18.284 143.560 1.00 46.08 191 ALA A O 1
ATOM 1282 N N . VAL A 1 163 ? 12.357 16.434 144.150 1.00 45.07 192 VAL A N 1
ATOM 1283 C CA . VAL A 1 163 ? 12.730 15.728 142.925 1.00 46.42 192 VAL A CA 1
ATOM 1284 C C . VAL A 1 163 ? 12.145 16.450 141.719 1.00 52.04 192 VAL A C 1
ATOM 1285 O O . VAL A 1 163 ? 12.759 16.504 140.659 1.00 46.93 192 VAL A O 1
ATOM 1289 N N . GLU A 1 164 ? 10.944 16.999 141.879 1.00 47.30 193 GLU A N 1
ATOM 1290 C CA . GLU A 1 164 ? 10.280 17.712 140.785 1.00 51.73 193 GLU A CA 1
ATOM 1291 C C . GLU A 1 164 ? 10.998 19.020 140.464 1.00 47.45 193 GLU A C 1
ATOM 1292 O O . GLU A 1 164 ? 11.103 19.411 139.294 1.00 48.52 193 GLU A O 1
ATOM 1298 N N . ALA A 1 165 ? 11.473 19.696 141.509 1.00 46.89 194 ALA A N 1
ATOM 1299 C CA . ALA A 1 165 ? 12.271 20.908 141.359 1.00 46.00 194 ALA A CA 1
ATOM 1300 C C . ALA A 1 165 ? 13.560 20.627 140.586 1.00 48.82 194 ALA A C 1
ATOM 1301 O O . ALA A 1 165 ? 13.910 21.363 139.655 1.00 46.58 194 ALA A O 1
ATOM 1303 N N . ILE A 1 166 ? 14.255 19.560 140.963 1.00 43.21 195 ILE A N 1
ATOM 1304 C CA . ILE A 1 166 ? 15.502 19.184 140.303 1.00 43.04 195 ILE A CA 1
ATOM 1305 C C . ILE A 1 166 ? 15.267 18.912 138.831 1.00 47.86 195 ILE A C 1
ATOM 1306 O O . ILE A 1 166 ? 16.010 19.405 137.983 1.00 44.89 195 ILE A O 1
ATOM 1311 N N . GLN A 1 167 ? 14.244 18.115 138.542 1.00 51.64 196 GLN A N 1
ATOM 1312 C CA . GLN A 1 167 ? 13.931 17.736 137.169 1.00 55.54 196 GLN A CA 1
ATOM 1313 C C . GLN A 1 167 ? 13.617 18.951 136.309 1.00 56.69 196 GLN A C 1
ATOM 1314 O O . GLN A 1 167 ? 14.037 19.038 135.154 1.00 56.36 196 GLN A O 1
ATOM 1320 N N . TYR A 1 168 ? 12.848 19.875 136.868 1.00 48.65 197 TYR A N 1
ATOM 1321 C CA . TYR A 1 168 ? 12.517 21.093 136.155 1.00 57.22 197 TYR A CA 1
ATOM 1322 C C . TYR A 1 168 ? 13.792 21.881 135.858 1.00 55.81 197 TYR A C 1
ATOM 1323 O O . TYR A 1 168 ? 13.921 22.453 134.775 1.00 52.72 197 TYR A O 1
ATOM 1332 N N . SER A 1 169 ? 14.739 21.900 136.804 1.00 47.10 198 SER A N 1
ATOM 1333 C CA . SER A 1 169 ? 15.945 22.690 136.621 1.00 45.29 198 SER A CA 1
ATOM 1334 C C . SER A 1 169 ? 16.872 22.009 135.608 1.00 48.83 198 SER A C 1
ATOM 1335 O O . SER A 1 169 ? 17.635 22.679 134.915 1.00 49.45 198 SER A O 1
ATOM 1338 N N . MET A 1 170 ? 16.810 20.683 135.519 1.00 50.57 199 MET A N 1
ATOM 1339 C CA . MET A 1 170 ? 17.495 19.966 134.439 1.00 45.93 199 MET A CA 1
ATOM 1340 C C . MET A 1 170 ? 16.957 20.412 133.080 1.00 51.17 199 MET A C 1
ATOM 1341 O O . MET A 1 170 ? 17.725 20.738 132.177 1.00 55.89 199 MET A O 1
ATOM 1346 N N . ASP A 1 171 ? 15.635 20.439 132.957 1.00 56.26 200 ASP A N 1
ATOM 1347 C CA . ASP A 1 171 ? 14.974 20.838 131.708 1.00 61.19 200 ASP A CA 1
ATOM 1348 C C . ASP A 1 171 ? 15.348 22.249 131.270 1.00 63.34 200 ASP A C 1
ATOM 1349 O O . ASP A 1 171 ? 15.569 22.515 130.082 1.00 58.94 200 ASP A O 1
ATOM 1354 N N . LEU A 1 172 ? 15.385 23.168 132.228 1.00 58.18 201 LEU A N 1
ATOM 1355 C CA . LEU A 1 172 ? 15.676 24.558 131.921 1.00 55.72 201 LEU A CA 1
ATOM 1356 C C . LEU A 1 172 ? 17.116 24.675 131.443 1.00 52.47 201 LEU A C 1
ATOM 1357 O O . LEU A 1 172 ? 17.402 25.363 130.461 1.00 54.30 201 LEU A O 1
ATOM 1362 N N . TYR A 1 173 ? 18.023 23.964 132.105 1.00 49.76 202 TYR A N 1
ATOM 1363 C CA . TYR A 1 173 ? 19.400 23.940 131.636 1.00 53.39 202 TYR A CA 1
ATOM 1364 C C . TYR A 1 173 ? 19.512 23.404 130.197 1.00 52.40 202 TYR A C 1
ATOM 1365 O O . TYR A 1 173 ? 20.179 24.015 129.363 1.00 53.73 202 TYR A O 1
ATOM 1374 N N . ALA A 1 174 ? 18.875 22.271 129.910 1.00 51.87 203 ALA A N 1
ATOM 1375 C CA . ALA A 1 174 ? 18.930 21.686 128.564 1.00 54.24 203 ALA A CA 1
ATOM 1376 C C . ALA A 1 174 ? 18.354 22.622 127.513 1.00 57.54 203 ALA A C 1
ATOM 1377 O O . ALA A 1 174 ? 18.809 22.647 126.348 1.00 63.36 203 ALA A O 1
ATOM 1379 N N . GLU A 1 175 ? 17.314 23.361 127.881 1.00 75.23 204 GLU A N 1
ATOM 1380 C CA . GLU A 1 175 ? 16.688 24.285 126.933 1.00 95.77 204 GLU A CA 1
ATOM 1381 C C . GLU A 1 175 ? 17.634 25.436 126.652 1.00 93.79 204 GLU A C 1
ATOM 1382 O O . GLU A 1 175 ? 18.051 25.657 125.518 1.00 96.01 204 GLU A O 1
ATOM 1388 N N . TYR A 1 176 ? 17.992 26.154 127.707 1.00 92.20 205 TYR A N 1
ATOM 1389 C CA . TYR A 1 176 ? 18.862 27.307 127.578 1.00 90.31 205 TYR A CA 1
ATOM 1390 C C . TYR A 1 176 ? 20.325 26.866 127.656 1.00 87.88 205 TYR A C 1
ATOM 1391 O O . TYR A 1 176 ? 21.071 27.221 128.579 1.00 82.08 205 TYR A O 1
ATOM 1400 N N . ILE A 1 177 ? 20.687 26.032 126.683 1.00 83.98 206 ILE A N 1
ATOM 1401 C CA . ILE A 1 177 ? 22.068 25.710 126.350 1.00 97.25 206 ILE A CA 1
ATOM 1402 C C . ILE A 1 177 ? 22.151 25.749 124.822 1.00 108.63 206 ILE A C 1
ATOM 1403 O O . ILE A 1 177 ? 21.451 25.004 124.130 1.00 115.74 206 ILE A O 1
ATOM 1408 N N . LEU A 1 178 ? 22.963 26.666 124.304 1.00 118.88 207 LEU A N 1
ATOM 1409 C CA . LEU A 1 178 ? 23.126 26.840 122.860 1.00 112.59 207 LEU A CA 1
ATOM 1410 C C . LEU A 1 178 ? 21.809 27.190 122.151 1.00 100.75 207 LEU A C 1
ATOM 1411 O O . LEU A 1 178 ? 20.762 27.370 122.787 1.00 79.84 207 LEU A O 1
ATOM 1416 N N . SER B 1 1 ? -1.343 -8.835 140.784 1.00 107.71 30 SER B N 1
ATOM 1417 C CA . SER B 1 1 ? -2.047 -8.209 139.666 1.00 102.50 30 SER B CA 1
ATOM 1418 C C . SER B 1 1 ? -1.596 -6.767 139.466 1.00 102.16 30 SER B C 1
ATOM 1419 O O . SER B 1 1 ? -2.418 -5.851 139.477 1.00 104.64 30 SER B O 1
ATOM 1422 N N . VAL B 1 2 ? -0.291 -6.573 139.288 1.00 94.05 31 VAL B N 1
ATOM 1423 C CA . VAL B 1 2 ? 0.267 -5.239 139.095 1.00 89.11 31 VAL B CA 1
ATOM 1424 C C . VAL B 1 2 ? 0.701 -5.046 137.641 1.00 71.52 31 VAL B C 1
ATOM 1425 O O . VAL B 1 2 ? 1.490 -5.832 137.104 1.00 50.36 31 VAL B O 1
ATOM 1429 N N . ALA B 1 3 ? 0.153 -4.001 137.017 1.00 68.56 32 ALA B N 1
ATOM 1430 C CA . ALA B 1 3 ? 0.596 -3.542 135.699 1.00 60.04 32 ALA B CA 1
ATOM 1431 C C . ALA B 1 3 ? 2.013 -2.963 135.784 1.00 51.01 32 ALA B C 1
ATOM 1432 O O . ALA B 1 3 ? 2.306 -2.131 136.640 1.00 48.54 32 ALA B O 1
ATOM 1434 N N . ALA B 1 4 ? 2.881 -3.390 134.881 1.00 48.65 33 ALA B N 1
ATOM 1435 C CA . ALA B 1 4 ? 4.297 -3.113 135.007 1.00 42.73 33 ALA B CA 1
ATOM 1436 C C . ALA B 1 4 ? 4.781 -1.807 134.361 1.00 33.15 33 ALA B C 1
ATOM 1437 O O . ALA B 1 4 ? 4.477 -1.489 133.221 1.00 28.56 33 ALA B O 1
ATOM 1439 N N . HIS B 1 5 ? 5.603 -1.062 135.097 1.00 30.85 34 HIS B N 1
ATOM 1440 C CA . HIS B 1 5 ? 6.420 -0.033 134.475 1.00 28.61 34 HIS B CA 1
ATOM 1441 C C . HIS B 1 5 ? 7.498 -0.735 133.646 1.00 26.55 34 HIS B C 1
ATOM 1442 O O . HIS B 1 5 ? 8.247 -1.580 134.164 1.00 31.17 34 HIS B O 1
ATOM 1449 N N . PRO B 1 6 ? 7.578 -0.433 132.323 1.00 28.81 35 PRO B N 1
ATOM 1450 C CA . PRO B 1 6 ? 8.432 -1.247 131.456 1.00 29.61 35 PRO B CA 1
ATOM 1451 C C . PRO B 1 6 ? 9.927 -1.098 131.695 1.00 27.79 35 PRO B C 1
ATOM 1452 O O . PRO B 1 6 ? 10.672 -1.947 131.209 1.00 30.56 35 PRO B O 1
ATOM 1456 N N . TRP B 1 7 ? 10.366 -0.069 132.422 1.00 24.48 36 TRP B N 1
ATOM 1457 C CA . TRP B 1 7 ? 11.775 0.106 132.704 1.00 25.27 36 TRP B CA 1
ATOM 1458 C C . TRP B 1 7 ? 12.121 -0.632 134.000 1.00 31.51 36 TRP B C 1
ATOM 1459 O O . TRP B 1 7 ? 13.103 -1.325 134.055 1.00 29.87 36 TRP B O 1
ATOM 1470 N N . HIS B 1 8 ? 11.275 -0.492 135.011 1.00 31.12 37 HIS B N 1
ATOM 1471 C CA . HIS B 1 8 ? 11.593 -0.968 136.359 1.00 29.69 37 HIS B CA 1
ATOM 1472 C C . HIS B 1 8 ? 11.029 -2.338 136.673 1.00 31.40 37 HIS B C 1
ATOM 1473 O O . HIS B 1 8 ? 11.626 -3.104 137.452 1.00 35.28 37 HIS B O 1
ATOM 1480 N N . ASP B 1 9 ? 9.861 -2.638 136.113 1.00 30.02 38 ASP B N 1
ATOM 1481 C CA . ASP B 1 9 ? 9.102 -3.802 136.571 1.00 36.78 38 ASP B CA 1
ATOM 1482 C C . ASP B 1 9 ? 9.242 -4.987 135.623 1.00 32.15 38 ASP B C 1
ATOM 1483 O O . ASP B 1 9 ? 8.849 -6.108 135.948 1.00 38.27 38 ASP B O 1
ATOM 1488 N N . LEU B 1 10 ? 9.796 -4.751 134.449 1.00 27.35 39 LEU B N 1
ATOM 1489 C CA . LEU B 1 10 ? 10.092 -5.839 133.552 1.00 27.04 39 LEU B CA 1
ATOM 1490 C C . LEU B 1 10 ? 11.494 -6.339 133.812 1.00 31.40 39 LEU B C 1
ATOM 1491 O O . LEU B 1 10 ? 12.426 -5.552 133.864 1.00 33.43 39 LEU B O 1
ATOM 1496 N N . GLU B 1 11 ? 11.644 -7.644 133.978 1.00 31.68 40 GLU B N 1
ATOM 1497 C CA . GLU B 1 11 ? 12.963 -8.229 134.178 1.00 34.23 40 GLU B CA 1
ATOM 1498 C C . GLU B 1 11 ? 13.853 -8.060 132.959 1.00 34.21 40 GLU B C 1
ATOM 1499 O O . GLU B 1 11 ? 13.361 -8.059 131.805 1.00 29.60 40 GLU B O 1
ATOM 1505 N N . ILE B 1 12 ? 15.165 -7.982 133.182 1.00 34.93 41 ILE B N 1
ATOM 1506 C CA . ILE B 1 12 ? 16.093 -7.965 132.052 1.00 34.94 41 ILE B CA 1
ATOM 1507 C C . ILE B 1 12 ? 16.178 -9.359 131.391 1.00 38.21 41 ILE B C 1
ATOM 1508 O O . ILE B 1 12 ? 16.404 -9.470 130.179 1.00 35.31 41 ILE B O 1
ATOM 1513 N N . GLY B 1 13 ? 15.986 -10.414 132.186 1.00 33.00 42 GLY B N 1
ATOM 1514 C CA . GLY B 1 13 ? 15.976 -11.774 131.664 1.00 33.76 42 GLY B CA 1
ATOM 1515 C C . GLY B 1 13 ? 17.106 -12.649 132.220 1.00 38.82 42 GLY B C 1
ATOM 1516 O O . GLY B 1 13 ? 18.201 -12.167 132.500 1.00 39.50 42 GLY B O 1
ATOM 1517 N N . PRO B 1 14 ? 16.850 -13.955 132.363 1.00 42.55 43 PRO B N 1
ATOM 1518 C CA . PRO B 1 14 ? 17.830 -14.882 132.942 1.00 43.39 43 PRO B CA 1
ATOM 1519 C C . PRO B 1 14 ? 19.131 -15.045 132.133 1.00 43.35 43 PRO B C 1
ATOM 1520 O O . PRO B 1 14 ? 20.128 -15.485 132.692 1.00 48.80 43 PRO B O 1
ATOM 1524 N N . GLY B 1 15 ? 19.115 -14.698 130.848 1.00 43.38 44 GLY B N 1
ATOM 1525 C CA . GLY B 1 15 ? 20.300 -14.835 130.017 1.00 44.10 44 GLY B CA 1
ATOM 1526 C C . GLY B 1 15 ? 21.187 -13.603 129.915 1.00 43.72 44 GLY B C 1
ATOM 1527 O O . GLY B 1 15 ? 22.195 -13.620 129.206 1.00 44.20 44 GLY B O 1
ATOM 1528 N N . ALA B 1 16 ? 20.816 -12.534 130.617 1.00 43.99 45 ALA B N 1
ATOM 1529 C CA . ALA B 1 16 ? 21.570 -11.297 130.554 1.00 38.98 45 ALA B CA 1
ATOM 1530 C C . ALA B 1 16 ? 22.951 -11.523 131.140 1.00 41.82 45 ALA B C 1
ATOM 1531 O O . ALA B 1 16 ? 23.087 -12.246 132.142 1.00 40.04 45 ALA B O 1
ATOM 1533 N N . PRO B 1 17 ? 23.976 -10.870 130.561 1.00 45.86 46 PRO B N 1
ATOM 1534 C CA . PRO B 1 17 ? 23.913 -9.799 129.546 1.00 39.72 46 PRO B CA 1
ATOM 1535 C C . PRO B 1 17 ? 23.906 -10.251 128.085 1.00 45.98 46 PRO B C 1
ATOM 1536 O O . PRO B 1 17 ? 23.888 -9.397 127.204 1.00 47.57 46 PRO B O 1
ATOM 1540 N N . GLN B 1 18 ? 23.939 -11.554 127.832 1.00 43.30 47 GLN B N 1
ATOM 1541 C CA . GLN B 1 18 ? 24.139 -12.056 126.490 1.00 42.56 47 GLN B CA 1
ATOM 1542 C C . GLN B 1 18 ? 22.831 -11.922 125.737 1.00 46.20 47 GLN B C 1
ATOM 1543 O O . GLN B 1 18 ? 22.827 -11.441 124.598 1.00 40.04 47 GLN B O 1
ATOM 1549 N N . ILE B 1 19 ? 21.751 -12.331 126.416 1.00 40.25 48 ILE B N 1
ATOM 1550 C CA . ILE B 1 19 ? 20.377 -12.339 125.905 1.00 36.01 48 ILE B CA 1
ATOM 1551 C C . ILE B 1 19 ? 19.476 -11.623 126.906 1.00 40.53 48 ILE B C 1
ATOM 1552 O O . ILE B 1 19 ? 19.525 -11.906 128.109 1.00 37.76 48 ILE B O 1
ATOM 1557 N N . PHE B 1 20 ? 18.648 -10.710 126.414 1.00 34.72 49 PHE B N 1
ATOM 1558 C CA . PHE B 1 20 ? 17.927 -9.793 127.279 1.00 30.08 49 PHE B CA 1
ATOM 1559 C C . PHE B 1 20 ? 16.631 -9.347 126.638 1.00 30.98 49 PHE B C 1
ATOM 1560 O O . PHE B 1 20 ? 16.470 -9.368 125.395 1.00 30.78 49 PHE B O 1
ATOM 1568 N N . ASN B 1 21 ? 15.683 -8.969 127.478 1.00 27.15 50 ASN B N 1
ATOM 1569 C CA . ASN B 1 21 ? 14.466 -8.326 126.989 1.00 26.88 50 ASN B CA 1
ATOM 1570 C C . ASN B 1 21 ? 14.773 -6.938 126.464 1.00 29.57 50 ASN B C 1
ATOM 1571 O O . ASN B 1 21 ? 15.691 -6.271 126.939 1.00 29.06 50 ASN B O 1
ATOM 1576 N N . VAL B 1 22 ? 14.015 -6.540 125.448 1.00 30.47 51 VAL B N 1
ATOM 1577 C CA . VAL B 1 22 ? 14.066 -5.197 124.887 1.00 24.36 51 VAL B CA 1
ATOM 1578 C C . VAL B 1 22 ? 12.657 -4.664 124.754 1.00 26.14 51 VAL B C 1
ATOM 1579 O O . VAL B 1 22 ? 11.794 -5.343 124.186 1.00 22.53 51 VAL B O 1
ATOM 1583 N N . VAL B 1 23 ? 12.412 -3.458 125.248 1.00 22.55 52 VAL B N 1
ATOM 1584 C CA . VAL B 1 23 ? 11.124 -2.817 125.089 1.00 22.58 52 VAL B CA 1
ATOM 1585 C C . VAL B 1 23 ? 11.238 -1.934 123.850 1.00 29.01 52 VAL B C 1
ATOM 1586 O O . VAL B 1 23 ? 12.078 -1.047 123.793 1.00 25.56 52 VAL B O 1
ATOM 1590 N N . VAL B 1 24 ? 10.422 -2.213 122.849 1.00 24.45 53 VAL B N 1
ATOM 1591 C CA . VAL B 1 24 ? 10.442 -1.396 121.632 1.00 21.37 53 VAL B CA 1
ATOM 1592 C C . VAL B 1 24 ? 9.756 -0.054 121.878 1.00 22.62 53 VAL B C 1
ATOM 1593 O O . VAL B 1 24 ? 8.671 0.023 122.461 1.00 23.82 53 VAL B O 1
ATOM 1597 N N . GLU B 1 25 ? 10.413 1.012 121.420 1.00 18.77 54 GLU B N 1
ATOM 1598 C CA . GLU B 1 25 ? 9.833 2.353 121.411 1.00 18.87 54 GLU B CA 1
ATOM 1599 C C . GLU B 1 25 ? 9.382 2.808 120.017 1.00 22.61 54 GLU B C 1
ATOM 1600 O O . GLU B 1 25 ? 8.342 3.455 119.860 1.00 21.98 54 GLU B O 1
ATOM 1606 N N . ILE B 1 26 ? 10.195 2.453 119.030 1.00 25.20 55 ILE B N 1
ATOM 1607 C CA . ILE B 1 26 ? 10.000 2.898 117.645 1.00 23.73 55 ILE B CA 1
ATOM 1608 C C . ILE B 1 26 ? 10.030 1.726 116.669 1.00 22.67 55 ILE B C 1
ATOM 1609 O O . ILE B 1 26 ? 10.944 0.909 116.702 1.00 22.67 55 ILE B O 1
ATOM 1614 N N . THR B 1 27 ? 9.041 1.693 115.784 1.00 21.28 56 THR B N 1
ATOM 1615 C CA . THR B 1 27 ? 8.877 0.610 114.816 1.00 20.04 56 THR B CA 1
ATOM 1616 C C . THR B 1 27 ? 9.736 0.860 113.597 1.00 22.71 56 THR B C 1
ATOM 1617 O O . THR B 1 27 ? 9.871 1.994 113.178 1.00 23.16 56 THR B O 1
ATOM 1621 N N . LYS B 1 28 ? 10.314 -0.199 113.041 1.00 22.25 57 LYS B N 1
ATOM 1622 C CA . LYS B 1 28 ? 11.034 -0.113 111.783 1.00 24.77 57 LYS B CA 1
ATOM 1623 C C . LYS B 1 28 ? 10.185 0.672 110.786 1.00 25.21 57 LYS B C 1
ATOM 1624 O O . LYS B 1 28 ? 9.016 0.355 110.631 1.00 21.30 57 LYS B O 1
ATOM 1630 N N . GLY B 1 29 ? 10.781 1.668 110.128 1.00 26.95 58 GLY B N 1
ATOM 1631 C CA . GLY B 1 29 ? 10.092 2.451 109.109 1.00 24.33 58 GLY B CA 1
ATOM 1632 C C . GLY B 1 29 ? 9.350 3.657 109.613 1.00 22.06 58 GLY B C 1
ATOM 1633 O O . GLY B 1 29 ? 8.735 4.356 108.823 1.00 23.54 58 GLY B O 1
ATOM 1634 N N . SER B 1 30 ? 9.413 3.914 110.938 1.00 19.57 59 SER B N 1
ATOM 1635 C CA . SER B 1 30 ? 8.752 5.070 111.516 1.00 20.75 59 SER B CA 1
ATOM 1636 C C . SER B 1 30 ? 9.492 6.388 111.386 1.00 21.24 59 SER B C 1
ATOM 1637 O O . SER B 1 30 ? 10.701 6.423 111.533 1.00 21.18 59 SER B O 1
ATOM 1640 N N . LYS B 1 31 ? 8.742 7.470 111.200 1.00 24.11 60 LYS B N 1
ATOM 1641 C CA . LYS B 1 31 ? 9.254 8.827 111.203 1.00 26.97 60 LYS B CA 1
ATOM 1642 C C . LYS B 1 31 ? 8.953 9.496 112.552 1.00 26.29 60 LYS B C 1
ATOM 1643 O O . LYS B 1 31 ? 9.307 10.654 112.798 1.00 23.00 60 LYS B O 1
ATOM 1649 N N . VAL B 1 32 ? 8.244 8.766 113.392 1.00 22.17 61 VAL B N 1
ATOM 1650 C CA . VAL B 1 32 ? 7.844 9.282 114.716 1.00 21.38 61 VAL B CA 1
ATOM 1651 C C . VAL B 1 32 ? 8.866 8.828 115.757 1.00 25.43 61 VAL B C 1
ATOM 1652 O O . VAL B 1 32 ? 9.069 7.643 115.937 1.00 26.57 61 VAL B O 1
ATOM 1656 N N . LYS B 1 33 ? 9.510 9.779 116.436 1.00 24.51 62 LYS B N 1
ATOM 1657 C CA . LYS B 1 33 ? 10.531 9.464 117.405 1.00 20.94 62 LYS B CA 1
ATOM 1658 C C . LYS B 1 33 ? 9.861 9.308 118.768 1.00 25.64 62 LYS B C 1
ATOM 1659 O O . LYS B 1 33 ? 9.864 10.232 119.604 1.00 27.83 62 LYS B O 1
ATOM 1665 N N . TYR B 1 34 ? 9.265 8.148 118.965 1.00 24.49 63 TYR B N 1
ATOM 1666 C CA . TYR B 1 34 ? 8.709 7.784 120.270 1.00 22.36 63 TYR B CA 1
ATOM 1667 C C . TYR B 1 34 ? 9.810 7.526 121.299 1.00 21.96 63 TYR B C 1
ATOM 1668 O O . TYR B 1 34 ? 10.886 7.043 120.954 1.00 23.18 63 TYR B O 1
ATOM 1677 N N . GLU B 1 35 ? 9.530 7.792 122.572 1.00 24.21 64 GLU B N 1
ATOM 1678 C CA . GLU B 1 35 ? 10.459 7.481 123.656 1.00 27.51 64 GLU B CA 1
ATOM 1679 C C . GLU B 1 35 ? 9.663 7.096 124.885 1.00 26.98 64 GLU B C 1
ATOM 1680 O O . GLU B 1 35 ? 8.570 7.585 125.091 1.00 27.11 64 GLU B O 1
ATOM 1686 N N . LEU B 1 36 ? 10.232 6.210 125.681 1.00 23.14 65 LEU B N 1
ATOM 1687 C CA . LEU B 1 36 ? 9.699 5.933 127.013 1.00 26.21 65 LEU B CA 1
ATOM 1688 C C . LEU B 1 36 ? 9.678 7.202 127.810 1.00 27.17 65 LEU B C 1
ATOM 1689 O O . LEU B 1 36 ? 10.699 7.862 127.898 1.00 28.97 65 LEU B O 1
ATOM 1694 N N . ASP B 1 37 ? 8.530 7.544 128.393 1.00 28.50 66 ASP B N 1
ATOM 1695 C CA . ASP B 1 37 ? 8.475 8.566 129.427 1.00 29.32 66 ASP B CA 1
ATOM 1696 C C . ASP B 1 37 ? 8.859 7.926 130.768 1.00 30.42 66 ASP B C 1
ATOM 1697 O O . ASP B 1 37 ? 8.079 7.144 131.306 1.00 27.53 66 ASP B O 1
ATOM 1702 N N . LYS B 1 38 ? 10.023 8.259 131.315 1.00 32.03 67 LYS B N 1
ATOM 1703 C CA . LYS B 1 38 ? 10.558 7.465 132.437 1.00 27.56 67 LYS B CA 1
ATOM 1704 C C . LYS B 1 38 ? 9.693 7.558 133.676 1.00 30.24 67 LYS B C 1
ATOM 1705 O O . LYS B 1 38 ? 9.543 6.570 134.409 1.00 35.35 67 LYS B O 1
ATOM 1711 N N . LYS B 1 39 ? 9.133 8.742 133.907 1.00 32.92 68 LYS B N 1
ATOM 1712 C CA . LYS B 1 39 ? 8.326 8.992 135.101 1.00 36.00 68 LYS B CA 1
ATOM 1713 C C . LYS B 1 39 ? 7.072 8.120 135.106 1.00 33.65 68 LYS B C 1
ATOM 1714 O O . LYS B 1 39 ? 6.752 7.494 136.101 1.00 39.46 68 LYS B O 1
ATOM 1720 N N . THR B 1 40 ? 6.379 8.044 133.973 1.00 27.52 69 THR B N 1
ATOM 1721 C CA . THR B 1 40 ? 5.088 7.380 133.919 1.00 29.47 69 THR B CA 1
ATOM 1722 C C . THR B 1 40 ? 5.091 5.953 133.362 1.00 29.96 69 THR B C 1
ATOM 1723 O O . THR B 1 40 ? 4.139 5.192 133.609 1.00 31.07 69 THR B O 1
ATOM 1727 N N . GLY B 1 41 ? 6.105 5.602 132.582 1.00 36.77 70 GLY B N 1
ATOM 1728 C CA . GLY B 1 41 ? 6.120 4.308 131.911 1.00 31.63 70 GLY B CA 1
ATOM 1729 C C . GLY B 1 41 ? 5.330 4.270 130.607 1.00 28.49 70 GLY B C 1
ATOM 1730 O O . GLY B 1 41 ? 5.241 3.234 129.968 1.00 27.21 70 GLY B O 1
ATOM 1731 N N . LEU B 1 42 ? 4.765 5.405 130.215 1.00 23.21 71 LEU B N 1
ATOM 1732 C CA . LEU B 1 42 ? 4.029 5.524 128.966 1.00 23.40 71 LEU B CA 1
ATOM 1733 C C . LEU B 1 42 ? 4.993 5.834 127.830 1.00 27.88 71 LEU B C 1
ATOM 1734 O O . LEU B 1 42 ? 6.133 6.247 128.066 1.00 28.88 71 LEU B O 1
ATOM 1739 N N . ILE B 1 43 ? 4.506 5.679 126.608 1.00 24.95 72 ILE B N 1
ATOM 1740 C CA . ILE B 1 43 ? 5.289 5.990 125.406 1.00 22.03 72 ILE B CA 1
ATOM 1741 C C . ILE B 1 43 ? 4.874 7.374 124.984 1.00 24.37 72 ILE B C 1
ATOM 1742 O O . ILE B 1 43 ? 3.678 7.631 124.895 1.00 22.02 72 ILE B O 1
ATOM 1747 N N . LYS B 1 44 ? 5.836 8.252 124.713 1.00 28.18 73 LYS B N 1
ATOM 1748 C CA . LYS B 1 44 ? 5.544 9.612 124.264 1.00 23.60 73 LYS B CA 1
ATOM 1749 C C . LYS B 1 44 ? 6.182 9.923 122.936 1.00 25.33 73 LYS B C 1
ATOM 1750 O O . LYS B 1 44 ? 7.201 9.341 122.602 1.00 25.25 73 LYS B O 1
ATOM 1756 N N . VAL B 1 45 ? 5.576 10.853 122.214 1.00 26.43 74 VAL B N 1
ATOM 1757 C CA . VAL B 1 45 ? 6.167 11.425 121.032 1.00 24.07 74 VAL B CA 1
ATOM 1758 C C . VAL B 1 45 ? 7.162 12.458 121.456 1.00 26.80 74 VAL B C 1
ATOM 1759 O O . VAL B 1 45 ? 6.787 13.544 121.934 1.00 25.56 74 VAL B O 1
ATOM 1763 N N . ASP B 1 46 ? 8.437 12.119 121.331 1.00 24.78 75 ASP B N 1
ATOM 1764 C CA . ASP B 1 46 ? 9.469 13.100 121.607 1.00 30.00 75 ASP B CA 1
ATOM 1765 C C . ASP B 1 46 ? 9.495 14.162 120.512 1.00 26.99 75 ASP B C 1
ATOM 1766 O O . ASP B 1 46 ? 9.584 15.365 120.781 1.00 29.69 75 ASP B O 1
ATOM 1771 N N . ARG B 1 47 ? 9.470 13.726 119.262 1.00 25.96 76 ARG B N 1
ATOM 1772 C CA . ARG B 1 47 ? 9.372 14.642 118.151 1.00 28.10 76 ARG B CA 1
ATOM 1773 C C . ARG B 1 47 ? 9.011 13.860 116.896 1.00 30.41 76 ARG B C 1
ATOM 1774 O O . ARG B 1 47 ? 9.032 12.636 116.913 1.00 26.51 76 ARG B O 1
ATOM 1782 N N . ILE B 1 48 ? 8.658 14.584 115.843 1.00 29.86 77 ILE B N 1
ATOM 1783 C CA . ILE B 1 48 ? 8.619 14.002 114.484 1.00 26.34 77 ILE B CA 1
ATOM 1784 C C . ILE B 1 48 ? 9.988 14.304 113.880 1.00 26.30 77 ILE B C 1
ATOM 1785 O O . ILE B 1 48 ? 10.494 15.415 114.032 1.00 29.03 77 ILE B O 1
ATOM 1790 N N . LEU B 1 49 ? 10.630 13.325 113.255 1.00 27.90 78 LEU B N 1
ATOM 1791 C CA . LEU B 1 49 ? 11.964 13.586 112.716 1.00 25.83 78 LEU B CA 1
ATOM 1792 C C . LEU B 1 49 ? 11.953 14.728 111.708 1.00 30.02 78 LEU B C 1
ATOM 1793 O O . LEU B 1 49 ? 11.001 14.884 110.943 1.00 32.51 78 LEU B O 1
ATOM 1798 N N . TYR B 1 50 ? 13.047 15.491 111.689 1.00 29.18 79 TYR B N 1
ATOM 1799 C CA . TYR B 1 50 ? 13.154 16.730 110.932 1.00 28.34 79 TYR B CA 1
ATOM 1800 C C . TYR B 1 50 ? 13.618 16.533 109.491 1.00 29.62 79 TYR B C 1
ATOM 1801 O O . TYR B 1 50 ? 13.771 17.510 108.738 1.00 30.36 79 TYR B O 1
ATOM 1810 N N . SER B 1 51 ? 13.869 15.284 109.134 1.00 29.42 80 SER B N 1
ATOM 1811 C CA . SER B 1 51 ? 14.217 14.904 107.762 1.00 29.09 80 SER B CA 1
ATOM 1812 C C . SER B 1 51 ? 13.299 13.783 107.274 1.00 27.51 80 SER B C 1
ATOM 1813 O O . SER B 1 51 ? 12.652 13.103 108.059 1.00 24.56 80 SER B O 1
ATOM 1816 N N . SER B 1 52 ? 13.301 13.573 105.962 1.00 27.57 81 SER B N 1
ATOM 1817 C CA . SER B 1 52 ? 12.516 12.511 105.337 1.00 29.31 81 SER B CA 1
ATOM 1818 C C . SER B 1 52 ? 13.294 11.202 105.456 1.00 29.73 81 SER B C 1
ATOM 1819 O O . SER B 1 52 ? 13.797 10.649 104.465 1.00 28.55 81 SER B O 1
ATOM 1822 N N . VAL B 1 53 ? 13.453 10.759 106.694 1.00 27.82 82 VAL B N 1
ATOM 1823 C CA . VAL B 1 53 ? 14.188 9.569 107.037 1.00 29.11 82 VAL B CA 1
ATOM 1824 C C . VAL B 1 53 ? 13.277 8.735 107.923 1.00 28.68 82 VAL B C 1
ATOM 1825 O O . VAL B 1 53 ? 12.310 9.262 108.478 1.00 26.89 82 VAL B O 1
ATOM 1829 N N . VAL B 1 54 ? 13.555 7.441 108.021 1.00 26.46 83 VAL B N 1
ATOM 1830 C CA . VAL B 1 54 ? 12.784 6.541 108.880 1.00 26.97 83 VAL B CA 1
ATOM 1831 C C . VAL B 1 54 ? 13.736 5.634 109.653 1.00 26.97 83 VAL B C 1
ATOM 1832 O O . VAL B 1 54 ? 14.825 5.335 109.162 1.00 25.28 83 VAL B O 1
ATOM 1836 N N . TYR B 1 55 ? 13.330 5.176 110.845 1.00 24.62 84 TYR B N 1
ATOM 1837 C CA . TYR B 1 55 ? 14.177 4.226 111.578 1.00 26.09 84 TYR B CA 1
ATOM 1838 C C . TYR B 1 55 ? 14.417 2.956 110.760 1.00 25.82 84 TYR B C 1
ATOM 1839 O O . TYR B 1 55 ? 13.460 2.366 110.188 1.00 22.18 84 TYR B O 1
ATOM 1848 N N . PRO B 1 56 ? 15.694 2.533 110.669 1.00 27.06 85 PRO B N 1
ATOM 1849 C CA . PRO B 1 56 ? 16.031 1.386 109.818 1.00 29.87 85 PRO B CA 1
ATOM 1850 C C . PRO B 1 56 ? 15.617 0.024 110.397 1.00 23.79 85 PRO B C 1
ATOM 1851 O O . PRO B 1 56 ? 15.473 -0.929 109.644 1.00 24.65 85 PRO B O 1
ATOM 1855 N N . HIS B 1 57 ? 15.371 -0.036 111.706 1.00 21.84 86 HIS B N 1
ATOM 1856 C CA . HIS B 1 57 ? 14.953 -1.248 112.396 1.00 25.97 86 HIS B CA 1
ATOM 1857 C C . HIS B 1 57 ? 14.126 -0.862 113.608 1.00 26.77 86 HIS B C 1
ATOM 1858 O O . HIS B 1 57 ? 14.112 0.304 113.985 1.00 25.50 86 HIS B O 1
ATOM 1865 N N . ASN B 1 58 ? 13.512 -1.860 114.231 1.00 24.80 87 ASN B N 1
ATOM 1866 C CA . ASN B 1 58 ? 12.812 -1.648 115.501 1.00 24.89 87 ASN B CA 1
ATOM 1867 C C . ASN B 1 58 ? 13.868 -1.159 116.492 1.00 19.90 87 ASN B C 1
ATOM 1868 O O . ASN B 1 58 ? 15.004 -1.612 116.460 1.00 21.61 87 ASN B O 1
ATOM 1873 N N . TYR B 1 59 ? 13.461 -0.294 117.399 1.00 21.82 88 TYR B N 1
ATOM 1874 C CA . TYR B 1 59 ? 14.396 0.422 118.266 1.00 19.04 88 TYR B CA 1
ATOM 1875 C C . TYR B 1 59 ? 13.789 0.587 119.641 1.00 21.71 88 TYR B C 1
ATOM 1876 O O . TYR B 1 59 ? 12.634 0.976 119.739 1.00 23.47 88 TYR B O 1
ATOM 1885 N N . GLY B 1 60 ? 14.590 0.426 120.685 1.00 21.92 89 GLY B N 1
ATOM 1886 C CA . GLY B 1 60 ? 14.039 0.551 122.024 1.00 21.48 89 GLY B CA 1
ATOM 1887 C C . GLY B 1 60 ? 15.141 0.537 123.051 1.00 22.98 89 GLY B C 1
ATOM 1888 O O . GLY B 1 60 ? 16.250 1.016 122.805 1.00 25.30 89 GLY B O 1
ATOM 1889 N N . PHE B 1 61 ? 14.823 -0.036 124.205 1.00 24.64 90 PHE B N 1
ATOM 1890 C CA . PHE B 1 61 ? 15.740 0.014 125.365 1.00 24.89 90 PHE B CA 1
ATOM 1891 C C . PHE B 1 61 ? 15.683 -1.294 126.126 1.00 28.92 90 PHE B C 1
ATOM 1892 O O . PHE B 1 61 ? 14.734 -2.069 125.964 1.00 26.45 90 PHE B O 1
ATOM 1900 N N . VAL B 1 62 ? 16.690 -1.515 126.980 1.00 31.51 91 VAL B N 1
ATOM 1901 C CA . VAL B 1 62 ? 16.752 -2.699 127.825 1.00 27.89 91 VAL B CA 1
ATOM 1902 C C . VAL B 1 62 ? 16.287 -2.341 129.224 1.00 30.61 91 VAL B C 1
ATOM 1903 O O . VAL B 1 62 ? 16.819 -1.402 129.835 1.00 29.96 91 VAL B O 1
ATOM 1907 N N . PRO B 1 63 ? 15.289 -3.073 129.729 1.00 32.79 92 PRO B N 1
ATOM 1908 C CA . PRO B 1 63 ? 14.823 -2.768 131.088 1.00 30.04 92 PRO B CA 1
ATOM 1909 C C . PRO B 1 63 ? 15.897 -3.025 132.110 1.00 30.58 92 PRO B C 1
ATOM 1910 O O . PRO B 1 63 ? 16.788 -3.852 131.883 1.00 27.19 92 PRO B O 1
ATOM 1914 N N . ARG B 1 64 ? 15.765 -2.330 133.233 1.00 29.98 93 ARG B N 1
ATOM 1915 C CA . ARG B 1 64 ? 16.655 -2.441 134.376 1.00 29.07 93 ARG B CA 1
ATOM 1916 C C . ARG B 1 64 ? 18.103 -2.250 133.941 1.00 32.61 93 ARG B C 1
ATOM 1917 O O . ARG B 1 64 ? 18.999 -2.961 134.382 1.00 30.79 93 ARG B O 1
ATOM 1925 N N . THR B 1 65 ? 18.303 -1.256 133.079 1.00 35.76 94 THR B N 1
ATOM 1926 C CA . THR B 1 65 ? 19.622 -0.755 132.725 1.00 30.37 94 THR B CA 1
ATOM 1927 C C . THR B 1 65 ? 19.640 0.750 132.847 1.00 33.84 94 THR B C 1
ATOM 1928 O O . THR B 1 65 ? 18.600 1.374 132.924 1.00 29.68 94 THR B O 1
ATOM 1932 N N . LEU B 1 66 ? 20.838 1.324 132.866 1.00 36.07 95 LEU B N 1
ATOM 1933 C CA . LEU B 1 66 ? 21.013 2.753 133.053 1.00 28.35 95 LEU B CA 1
ATOM 1934 C C . LEU B 1 66 ? 22.344 3.178 132.473 1.00 34.02 95 LEU B C 1
ATOM 1935 O O . LEU B 1 66 ? 23.363 2.501 132.671 1.00 36.02 95 LEU B O 1
ATOM 1940 N N . CYS B 1 67 ? 22.334 4.320 131.794 1.00 33.64 96 CYS B N 1
ATOM 1941 C CA . CYS B 1 67 ? 23.535 4.931 131.232 1.00 36.15 96 CYS B CA 1
ATOM 1942 C C . CYS B 1 67 ? 23.760 6.324 131.833 1.00 38.89 96 CYS B C 1
ATOM 1943 O O . CYS B 1 67 ? 22.905 6.875 132.532 1.00 35.91 96 CYS B O 1
ATOM 1946 N N . GLU B 1 68 ? 24.921 6.902 131.549 1.00 39.02 97 GLU B N 1
ATOM 1947 C CA . GLU B 1 68 ? 25.268 8.228 132.038 1.00 45.81 97 GLU B CA 1
ATOM 1948 C C . GLU B 1 68 ? 24.271 9.310 131.615 1.00 38.69 97 GLU B C 1
ATOM 1949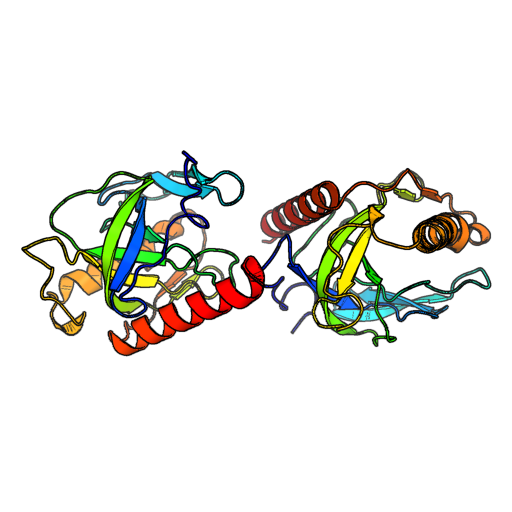 O O . GLU B 1 68 ? 24.151 10.341 132.290 1.00 38.90 97 GLU B O 1
ATOM 1955 N N . ASP B 1 69 ? 23.566 9.096 130.510 1.00 35.20 98 ASP B N 1
ATOM 1956 C CA . ASP B 1 69 ? 22.565 10.057 130.074 1.00 33.73 98 ASP B CA 1
ATOM 1957 C C . ASP B 1 69 ? 21.215 9.909 130.793 1.00 36.22 98 ASP B C 1
ATOM 1958 O O . ASP B 1 69 ? 20.232 10.510 130.377 1.00 41.44 98 ASP B O 1
ATOM 1963 N N . ASN B 1 70 ? 21.177 9.131 131.878 1.00 34.69 99 ASN B N 1
ATOM 1964 C CA . ASN B 1 70 ? 19.967 8.956 132.698 1.00 34.86 99 ASN B CA 1
ATOM 1965 C C . ASN B 1 70 ? 18.919 8.042 132.090 1.00 33.54 99 ASN B C 1
ATOM 1966 O O . ASN B 1 70 ? 17.847 7.892 132.670 1.00 34.54 99 ASN B O 1
ATOM 1971 N N . ASP B 1 71 ? 19.216 7.440 130.943 1.00 29.88 100 ASP B N 1
ATOM 1972 C CA . ASP B 1 71 ? 18.272 6.544 130.245 1.00 28.82 100 ASP B CA 1
ATOM 1973 C C . ASP B 1 71 ? 18.746 5.091 130.251 1.00 29.94 100 ASP B C 1
ATOM 1974 O O . ASP B 1 71 ? 19.955 4.841 130.334 1.00 30.18 100 ASP B O 1
ATOM 1979 N N . PRO B 1 72 ? 17.818 4.119 130.112 1.00 31.28 101 PRO B N 1
ATOM 1980 C CA . PRO B 1 72 ? 18.250 2.744 129.838 1.00 33.19 101 PRO B CA 1
ATOM 1981 C C . PRO B 1 72 ? 19.012 2.630 128.516 1.00 28.49 101 PRO B C 1
ATOM 1982 O O . PRO B 1 72 ? 18.911 3.529 127.677 1.00 26.92 101 PRO B O 1
ATOM 1986 N N . ILE B 1 73 ? 19.819 1.582 128.366 1.00 26.27 102 ILE B N 1
ATOM 1987 C CA . ILE B 1 73 ? 20.671 1.470 127.185 1.00 28.89 102 ILE B CA 1
ATOM 1988 C C . ILE B 1 73 ? 19.840 1.208 125.926 1.00 32.03 102 ILE B C 1
ATOM 1989 O O . ILE B 1 73 ? 18.851 0.441 125.944 1.00 29.87 102 ILE B O 1
ATOM 1994 N N . ASP B 1 74 ? 20.278 1.854 124.845 1.00 30.07 103 ASP B N 1
ATOM 1995 C CA . ASP B 1 74 ? 19.576 1.835 123.523 1.00 29.05 103 ASP B CA 1
ATOM 1996 C C . ASP B 1 74 ? 19.912 0.614 122.710 1.00 28.87 103 ASP B C 1
ATOM 1997 O O . ASP B 1 74 ? 21.065 0.234 122.628 1.00 29.86 103 ASP B O 1
ATOM 2002 N N . VAL B 1 75 ? 18.903 0.044 122.054 1.00 27.95 104 VAL B N 1
ATOM 2003 C CA . VAL B 1 75 ? 19.075 -1.134 121.216 1.00 28.90 104 VAL B CA 1
ATOM 2004 C C . VAL B 1 75 ? 18.320 -1.015 119.893 1.00 29.25 104 VAL B C 1
ATOM 2005 O O . VAL B 1 75 ? 17.120 -0.691 119.846 1.00 26.03 104 VAL B O 1
ATOM 2009 N N . LEU B 1 76 ? 19.026 -1.341 118.826 1.00 27.46 105 LEU B N 1
ATOM 2010 C CA . LEU B 1 76 ? 18.424 -1.493 117.490 1.00 26.99 105 LEU B CA 1
ATOM 2011 C C . LEU B 1 76 ? 18.272 -2.995 117.251 1.00 28.21 105 LEU B C 1
ATOM 2012 O O . LEU B 1 76 ? 19.256 -3.753 117.391 1.00 31.33 105 LEU B O 1
ATOM 2017 N N . VAL B 1 77 ? 17.066 -3.454 116.936 1.00 27.45 106 VAL B N 1
ATOM 2018 C CA . VAL B 1 77 ? 16.820 -4.900 116.820 1.00 28.06 106 VAL B CA 1
ATOM 2019 C C . VAL B 1 77 ? 16.533 -5.272 115.381 1.00 29.04 106 VAL B C 1
ATOM 2020 O O . VAL B 1 77 ? 15.487 -4.931 114.851 1.00 28.78 106 VAL B O 1
ATOM 2024 N N . ILE B 1 78 ? 17.465 -5.985 114.759 1.00 27.17 107 ILE B N 1
ATOM 2025 C CA . ILE B 1 78 ? 17.298 -6.451 113.384 1.00 27.55 107 ILE B CA 1
ATOM 2026 C C . ILE B 1 78 ? 16.387 -7.679 113.369 1.00 29.86 107 ILE B C 1
ATOM 2027 O O . ILE B 1 78 ? 16.625 -8.647 114.104 1.00 30.81 107 ILE B O 1
ATOM 2032 N N . MET B 1 79 ? 15.344 -7.661 112.531 1.00 34.39 108 MET B N 1
ATOM 2033 C CA . MET B 1 79 ? 14.432 -8.809 112.432 1.00 41.23 108 MET B CA 1
ATOM 2034 C C . MET B 1 79 ? 13.477 -8.699 111.214 1.00 39.74 108 MET B C 1
ATOM 2035 O O . MET B 1 79 ? 13.435 -7.665 110.562 1.00 41.46 108 MET B O 1
ATOM 2040 N N . GLN B 1 80 ? 12.706 -9.760 110.943 1.00 30.84 109 GLN B N 1
ATOM 2041 C CA . GLN B 1 80 ? 11.833 -9.807 109.750 1.00 43.97 109 GLN B CA 1
ATOM 2042 C C . GLN B 1 80 ? 10.713 -8.769 109.731 1.00 42.47 109 GLN B C 1
ATOM 2043 O O . GLN B 1 80 ? 10.280 -8.336 108.658 1.00 40.10 109 GLN B O 1
ATOM 2049 N N . GLU B 1 81 ? 10.199 -8.433 110.911 1.00 31.02 110 GLU B N 1
ATOM 2050 C CA . GLU B 1 81 ? 8.881 -7.812 111.026 1.00 24.53 110 GLU B CA 1
ATOM 2051 C C . GLU B 1 81 ? 8.895 -6.575 111.930 1.00 23.78 110 GLU B C 1
ATOM 2052 O O . GLU B 1 81 ? 9.651 -6.534 112.926 1.00 23.63 110 GLU B O 1
ATOM 2058 N N . PRO B 1 82 ? 8.035 -5.604 111.640 1.00 28.24 111 PRO B N 1
ATOM 2059 C CA . PRO B 1 82 ? 7.847 -4.466 112.561 1.00 28.08 111 PRO B CA 1
ATOM 2060 C C . PRO B 1 82 ? 7.284 -4.900 113.897 1.00 27.18 111 PRO B C 1
ATOM 2061 O O . PRO B 1 82 ? 6.435 -5.784 113.903 1.00 23.38 111 PRO B O 1
ATOM 2065 N N . VAL B 1 83 ? 7.708 -4.237 114.973 1.00 22.21 112 VAL B N 1
ATOM 2066 C CA . VAL B 1 83 ? 7.179 -4.435 116.320 1.00 21.92 112 VAL B CA 1
ATOM 2067 C C . VAL B 1 83 ? 6.656 -3.096 116.835 1.00 21.72 112 VAL B C 1
ATOM 2068 O O . VAL B 1 83 ? 7.240 -2.051 116.593 1.00 21.82 112 VAL B O 1
ATOM 2072 N N . LEU B 1 84 ? 5.536 -3.164 117.548 1.00 21.72 113 LEU B N 1
ATOM 2073 C CA . LEU B 1 84 ? 4.804 -1.991 118.006 1.00 22.36 113 LEU B CA 1
ATOM 2074 C C . LEU B 1 84 ? 5.434 -1.388 119.278 1.00 22.83 113 LEU B C 1
ATOM 2075 O O . LEU B 1 84 ? 5.887 -2.110 120.115 1.00 21.67 113 LEU B O 1
ATOM 2080 N N . PRO B 1 85 ? 5.405 -0.061 119.408 1.00 22.43 114 PRO B N 1
ATOM 2081 C CA . PRO B 1 85 ? 5.890 0.594 120.608 1.00 22.13 114 PRO B CA 1
ATOM 2082 C C . PRO B 1 85 ? 5.214 0.046 121.873 1.00 23.27 114 PRO B C 1
ATOM 2083 O O . PRO B 1 85 ? 4.007 -0.198 121.837 1.00 24.51 114 PRO B O 1
ATOM 2087 N N . GLY B 1 86 ? 5.982 -0.113 122.952 1.00 24.46 115 GLY B N 1
ATOM 2088 C CA . GLY B 1 86 ? 5.468 -0.623 124.204 1.00 25.38 115 GLY B CA 1
ATOM 2089 C C . GLY B 1 86 ? 5.478 -2.127 124.380 1.00 24.01 115 GLY B C 1
ATOM 2090 O O . GLY B 1 86 ? 5.224 -2.586 125.466 1.00 24.55 115 GLY B O 1
ATOM 2091 N N . CYS B 1 87 ? 5.685 -2.890 123.283 1.00 22.10 116 CYS B N 1
ATOM 2092 C CA . CYS B 1 87 ? 5.799 -4.337 123.339 1.00 22.10 116 CYS B CA 1
ATOM 2093 C C . CYS B 1 87 ? 7.243 -4.698 123.563 1.00 22.29 116 CYS B C 1
ATOM 2094 O O . CYS B 1 87 ? 8.125 -3.952 123.138 1.00 24.46 116 CYS B O 1
ATOM 2097 N N . PHE B 1 88 ? 7.508 -5.855 124.166 1.00 22.57 117 PHE B N 1
ATOM 2098 C CA . PHE B 1 88 ? 8.885 -6.273 124.349 1.00 24.43 117 PHE B CA 1
ATOM 2099 C C . PHE B 1 88 ? 9.196 -7.587 123.646 1.00 26.19 117 PHE B C 1
ATOM 2100 O O . PHE B 1 88 ? 8.306 -8.284 123.180 1.00 25.40 117 PHE B O 1
ATOM 2108 N N . LEU B 1 89 ? 10.477 -7.869 123.507 1.00 25.50 118 LEU B N 1
ATOM 2109 C CA . LEU B 1 89 ? 10.950 -9.063 122.826 1.00 23.97 118 LEU B CA 1
ATOM 2110 C C . LEU B 1 89 ? 12.283 -9.470 123.422 1.00 24.78 118 LEU B C 1
ATOM 2111 O O . LEU B 1 89 ? 12.876 -8.708 124.166 1.00 24.95 118 LEU B O 1
ATOM 2116 N N . ARG B 1 90 ? 12.755 -10.671 123.079 1.00 26.99 119 ARG B N 1
ATOM 2117 C CA . ARG B 1 90 ? 14.033 -11.182 123.553 1.00 31.03 119 ARG B CA 1
ATOM 2118 C C . ARG B 1 90 ? 15.095 -11.011 122.481 1.00 28.61 119 ARG B C 1
ATOM 2119 O O . ARG B 1 90 ? 14.859 -11.399 121.330 1.00 31.60 119 ARG B O 1
ATOM 2127 N N . ALA B 1 91 ? 16.266 -10.501 122.856 1.00 29.40 120 ALA B N 1
ATOM 2128 C CA . ALA B 1 91 ? 17.320 -10.181 121.906 1.00 30.90 120 ALA B CA 1
ATOM 2129 C C . ALA B 1 91 ? 18.689 -10.623 122.378 1.00 30.86 120 ALA B C 1
ATOM 2130 O O . ALA B 1 91 ? 18.926 -10.784 123.590 1.00 31.49 120 ALA B O 1
ATOM 2132 N N . ARG B 1 92 ? 19.555 -10.874 121.400 1.00 30.47 121 ARG B N 1
ATOM 2133 C CA . ARG B 1 92 ? 20.981 -11.091 121.604 1.00 31.98 121 ARG B CA 1
ATOM 2134 C C . ARG B 1 92 ? 21.767 -9.909 121.051 1.00 32.18 121 ARG B C 1
ATOM 2135 O O . ARG B 1 92 ? 21.561 -9.494 119.912 1.00 35.17 121 ARG B O 1
ATOM 2143 N N . ALA B 1 93 ? 22.699 -9.388 121.844 1.00 32.77 122 ALA B N 1
ATOM 2144 C CA . ALA B 1 93 ? 23.611 -8.340 121.380 1.00 35.52 122 ALA B CA 1
ATOM 2145 C C . ALA B 1 93 ? 24.645 -8.906 120.412 1.00 36.22 122 ALA B C 1
ATOM 2146 O O . ALA B 1 93 ? 25.329 -9.889 120.738 1.00 37.48 122 ALA B O 1
ATOM 2148 N N . ILE B 1 94 ? 24.763 -8.317 119.215 1.00 35.87 123 ILE B N 1
ATOM 2149 C CA . ILE B 1 94 ? 25.746 -8.801 118.239 1.00 43.83 123 ILE B CA 1
ATOM 2150 C C . ILE B 1 94 ? 26.769 -7.751 117.812 1.00 42.78 123 ILE B C 1
ATOM 2151 O O . ILE B 1 94 ? 27.712 -8.045 117.060 1.00 44.48 123 ILE B O 1
ATOM 2156 N N . GLY B 1 95 ? 26.603 -6.533 118.296 1.00 40.94 124 GLY B N 1
ATOM 2157 C CA . GLY B 1 95 ? 27.603 -5.506 118.075 1.00 40.60 124 GLY B CA 1
ATOM 2158 C C . GLY B 1 95 ? 27.273 -4.210 118.783 1.00 39.81 124 GLY B C 1
ATOM 2159 O O . GLY B 1 95 ? 26.184 -4.051 119.343 1.00 36.82 124 GLY B O 1
ATOM 2160 N N . LEU B 1 96 ? 28.215 -3.282 118.726 1.00 42.25 125 LEU B N 1
ATOM 2161 C CA . LEU B 1 96 ? 28.118 -2.012 119.432 1.00 38.02 125 LEU B CA 1
ATOM 2162 C C . LEU B 1 96 ? 28.456 -0.897 118.473 1.00 42.52 125 LEU B C 1
ATOM 2163 O O . LEU B 1 96 ? 29.481 -0.944 117.800 1.00 42.48 125 LEU B O 1
ATOM 2168 N N . MET B 1 97 ? 27.592 0.106 118.415 1.00 37.06 126 MET B N 1
ATOM 2169 C CA . MET B 1 97 ? 27.825 1.280 117.587 1.00 41.27 126 MET B CA 1
ATOM 2170 C C . MET B 1 97 ? 28.161 2.480 118.450 1.00 45.61 126 MET B C 1
ATOM 2171 O O . MET B 1 97 ? 27.266 3.162 118.927 1.00 37.15 126 MET B O 1
ATOM 2176 N N . PRO B 1 98 ? 29.448 2.755 118.658 1.00 47.03 127 PRO B N 1
ATOM 2177 C CA . PRO B 1 98 ? 29.692 3.926 119.503 1.00 47.71 127 PRO B CA 1
ATOM 2178 C C . PRO B 1 98 ? 29.397 5.193 118.713 1.00 45.70 127 PRO B C 1
ATOM 2179 O O . PRO B 1 98 ? 29.645 5.254 117.502 1.00 45.15 127 PRO B O 1
ATOM 2183 N N . MET B 1 99 ? 28.808 6.179 119.370 1.00 40.36 128 MET B N 1
ATOM 2184 C CA . MET B 1 99 ? 28.587 7.463 118.728 1.00 43.16 128 MET B CA 1
ATOM 2185 C C . MET B 1 99 ? 28.509 8.585 119.751 1.00 42.73 128 MET B C 1
ATOM 2186 O O . MET B 1 99 ? 28.401 8.348 120.977 1.00 43.67 128 MET B O 1
ATOM 2191 N N . ILE B 1 100 ? 28.597 9.799 119.219 1.00 47.49 129 ILE B N 1
ATOM 2192 C CA . ILE B 1 100 ? 28.612 11.040 119.990 1.00 50.51 129 ILE B CA 1
ATOM 2193 C C . ILE B 1 100 ? 27.502 11.951 119.472 1.00 46.97 129 ILE B C 1
ATOM 2194 O O . ILE B 1 100 ? 27.434 12.228 118.265 1.00 49.96 129 ILE B O 1
ATOM 2199 N N . ASP B 1 101 ? 26.625 12.391 120.369 1.00 43.87 130 ASP B N 1
ATOM 2200 C CA . ASP B 1 101 ? 25.528 13.296 120.025 1.00 41.33 130 ASP B CA 1
ATOM 2201 C C . ASP B 1 101 ? 25.673 14.595 120.795 1.00 43.93 130 ASP B C 1
ATOM 2202 O O . ASP B 1 101 ? 25.556 14.605 122.024 1.00 43.12 130 ASP B O 1
ATOM 2207 N N . GLN B 1 102 ? 25.937 15.691 120.087 1.00 45.44 131 GLN B N 1
ATOM 2208 C CA . GLN B 1 102 ? 26.121 16.988 120.746 1.00 57.07 131 GLN B CA 1
ATOM 2209 C C . GLN B 1 102 ? 27.214 16.909 121.827 1.00 54.73 131 GLN B C 1
ATOM 2210 O O . GLN B 1 102 ? 27.111 17.545 122.893 1.00 50.76 131 GLN B O 1
ATOM 2216 N N . GLY B 1 103 ? 28.252 16.118 121.557 1.00 54.93 132 GLY B N 1
ATOM 2217 C CA . GLY B 1 103 ? 29.401 16.016 122.451 1.00 54.75 132 GLY B CA 1
ATOM 2218 C C . GLY B 1 103 ? 29.285 14.945 123.534 1.00 53.52 132 GLY B C 1
ATOM 2219 O O . GLY B 1 103 ? 30.240 14.702 124.275 1.00 55.05 132 GLY B O 1
ATOM 2220 N N . GLU B 1 104 ? 28.122 14.298 123.615 1.00 49.72 133 GLU B N 1
ATOM 2221 C CA . GLU B 1 104 ? 27.841 13.296 124.642 1.00 45.13 133 GLU B CA 1
ATOM 2222 C C . GLU B 1 104 ? 27.830 11.867 124.093 1.00 47.03 133 GLU B C 1
ATOM 2223 O O . GLU B 1 104 ? 27.339 11.621 122.985 1.00 42.52 133 GLU B O 1
ATOM 2229 N N . LYS B 1 105 ? 28.340 10.936 124.892 1.00 51.49 134 LYS B N 1
ATOM 2230 C CA . LYS B 1 105 ? 28.267 9.508 124.597 1.00 49.04 134 LYS B CA 1
ATOM 2231 C C . LYS B 1 105 ? 26.830 9.112 124.339 1.00 44.32 134 LYS B C 1
ATOM 2232 O O . LYS B 1 105 ? 25.939 9.486 125.101 1.00 40.36 134 LYS B O 1
ATOM 2238 N N . ASP B 1 106 ? 26.606 8.350 123.265 1.00 40.18 135 ASP B N 1
ATOM 2239 C CA . ASP B 1 106 ? 25.261 8.021 122.829 1.00 38.02 135 ASP B CA 1
ATOM 2240 C C . ASP B 1 106 ? 25.252 6.626 122.177 1.00 41.21 135 ASP B C 1
ATOM 2241 O O . ASP B 1 106 ? 24.432 6.355 121.321 1.00 37.70 135 ASP B O 1
ATOM 2246 N N . ASP B 1 107 ? 26.166 5.761 122.615 1.00 45.53 136 ASP B N 1
ATOM 2247 C CA . ASP B 1 107 ? 26.334 4.412 122.088 1.00 43.19 136 ASP B CA 1
ATOM 2248 C C . ASP B 1 107 ? 25.038 3.599 122.031 1.00 47.02 136 ASP B C 1
ATOM 2249 O O . ASP B 1 107 ? 24.197 3.700 122.921 1.00 47.79 136 ASP B O 1
ATOM 2254 N N . LYS B 1 108 ? 24.924 2.772 120.989 1.00 36.83 137 LYS B N 1
ATOM 2255 C CA . LYS B 1 108 ? 23.770 1.915 120.719 1.00 32.69 137 LYS B CA 1
ATOM 2256 C C . LYS B 1 108 ? 24.169 0.451 120.573 1.00 35.48 137 LYS B C 1
ATOM 2257 O O . LYS B 1 108 ? 25.158 0.133 119.908 1.00 40.38 137 LYS B O 1
ATOM 2263 N N . ILE B 1 109 ? 23.368 -0.432 121.136 1.00 39.73 138 ILE B N 1
ATOM 2264 C CA . ILE B 1 109 ? 23.522 -1.850 120.903 1.00 32.00 138 ILE B CA 1
ATOM 2265 C C . ILE B 1 109 ? 22.876 -2.263 119.590 1.00 35.61 138 ILE B C 1
ATOM 2266 O O . ILE B 1 109 ? 21.767 -1.818 119.279 1.00 31.35 138 ILE B O 1
ATOM 2271 N N . ILE B 1 110 ? 23.569 -3.116 118.829 1.00 37.55 139 ILE B N 1
ATOM 2272 C CA . ILE B 1 110 ? 22.994 -3.769 117.651 1.00 31.53 139 ILE B CA 1
ATOM 2273 C C . ILE B 1 110 ? 22.676 -5.196 118.060 1.00 31.36 139 ILE B C 1
ATOM 2274 O O . ILE B 1 110 ? 23.540 -5.900 118.596 1.00 32.47 139 ILE B O 1
ATOM 2279 N N . ALA B 1 111 ? 21.430 -5.595 117.838 1.00 32.35 140 ALA B N 1
ATOM 2280 C CA . ALA B 1 111 ? 20.928 -6.879 118.298 1.00 31.73 140 ALA B CA 1
ATOM 2281 C C . ALA B 1 111 ? 20.048 -7.562 117.274 1.00 35.94 140 ALA B C 1
ATOM 2282 O O . ALA B 1 111 ? 19.621 -6.935 116.299 1.00 31.60 140 ALA B O 1
ATOM 2284 N N . VAL B 1 112 ? 19.802 -8.857 117.500 1.00 31.42 141 VAL B N 1
ATOM 2285 C CA . VAL B 1 112 ? 18.786 -9.605 116.764 1.00 29.17 141 VAL B CA 1
ATOM 2286 C C . VAL B 1 112 ? 17.777 -10.208 117.722 1.00 28.47 141 VAL B C 1
ATOM 2287 O O . VAL B 1 112 ? 18.089 -10.446 118.881 1.00 28.73 141 VAL B O 1
ATOM 2291 N N . CYS B 1 113 ? 16.571 -10.455 117.242 1.00 27.88 142 CYS B N 1
ATOM 2292 C CA . CYS B 1 113 ? 15.544 -11.118 118.039 1.00 30.92 142 CYS B CA 1
ATOM 2293 C C . CYS B 1 113 ? 15.778 -12.633 118.041 1.00 31.39 142 CYS B C 1
ATOM 2294 O O . CYS B 1 113 ? 15.802 -13.240 116.972 1.00 33.21 142 CYS B O 1
ATOM 2297 N N . VAL B 1 114 ? 15.922 -13.257 119.209 1.00 28.62 143 VAL B N 1
ATOM 2298 C CA . VAL B 1 114 ? 16.272 -14.681 119.252 1.00 31.71 143 VAL B CA 1
ATOM 2299 C C . VAL B 1 114 ? 15.053 -15.581 119.093 1.00 29.68 143 VAL B C 1
ATOM 2300 O O . VAL B 1 114 ? 15.170 -16.805 119.116 1.00 33.42 143 VAL B O 1
ATOM 2304 N N . ASP B 1 115 ? 13.892 -14.970 118.889 1.00 28.50 144 ASP B 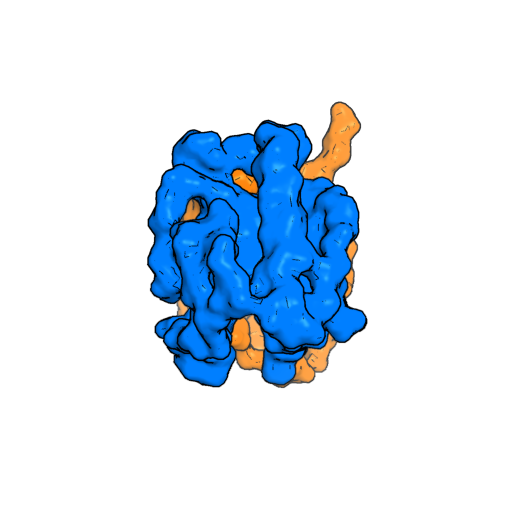N 1
ATOM 2305 C CA . ASP B 1 115 ? 12.664 -15.711 118.631 1.00 28.40 144 ASP B CA 1
ATOM 2306 C C . ASP B 1 115 ? 12.190 -15.479 117.186 1.00 36.47 144 ASP B C 1
ATOM 2307 O O . ASP B 1 115 ? 11.072 -15.826 116.824 1.00 33.54 144 ASP B O 1
ATOM 2312 N N . ASP B 1 116 ? 13.072 -14.904 116.375 1.00 28.39 145 ASP B N 1
ATOM 2313 C CA . ASP B 1 116 ? 12.819 -14.729 114.941 1.00 28.50 145 ASP B CA 1
ATOM 2314 C C . ASP B 1 116 ? 13.621 -15.774 114.184 1.00 30.48 145 ASP B C 1
ATOM 2315 O O . ASP B 1 116 ? 14.856 -15.738 114.215 1.00 35.19 145 ASP B O 1
ATOM 2320 N N . PRO B 1 117 ? 12.943 -16.716 113.490 1.00 30.87 146 PRO B N 1
ATOM 2321 C CA . PRO B 1 117 ? 13.676 -17.836 112.897 1.00 36.62 146 PRO B CA 1
ATOM 2322 C C . PRO B 1 117 ? 14.700 -17.416 111.843 1.00 36.59 146 PRO B C 1
ATOM 2323 O O . PRO B 1 117 ? 15.628 -18.165 111.576 1.00 43.55 146 PRO B O 1
ATOM 2327 N N . GLU B 1 118 ? 14.545 -16.234 111.268 1.00 35.02 147 GLU B N 1
ATOM 2328 C CA . GLU B 1 118 ? 15.476 -15.804 110.232 1.00 43.40 147 GLU B CA 1
ATOM 2329 C C . GLU B 1 118 ? 16.784 -15.334 110.851 1.00 38.48 147 GLU B C 1
ATOM 2330 O O . GLU B 1 118 ? 17.845 -15.602 110.312 1.00 42.06 147 GLU B O 1
ATOM 2336 N N . TYR B 1 119 ? 16.703 -14.669 112.009 1.00 32.09 148 TYR B N 1
ATOM 2337 C CA . TYR B 1 119 ? 17.868 -13.976 112.569 1.00 34.41 148 TYR B CA 1
ATOM 2338 C C . TYR B 1 119 ? 18.427 -14.568 113.855 1.00 35.12 148 TYR B C 1
ATOM 2339 O O . TYR B 1 119 ? 19.484 -14.140 114.314 1.00 43.29 148 TYR B O 1
ATOM 2348 N N . LYS B 1 120 ? 17.739 -15.535 114.443 1.00 35.50 149 LYS B N 1
ATOM 2349 C CA . LYS B 1 120 ? 18.084 -15.948 115.806 1.00 35.57 149 LYS B CA 1
ATOM 2350 C C . LYS B 1 120 ? 19.443 -16.636 115.907 1.00 39.90 149 LYS B C 1
ATOM 2351 O O . LYS B 1 120 ? 19.942 -16.844 117.011 1.00 41.75 149 LYS B O 1
ATOM 2357 N N . HIS B 1 121 ? 20.057 -16.970 114.779 1.00 44.71 150 HIS B N 1
ATOM 2358 C CA . HIS B 1 121 ? 21.355 -17.651 114.814 1.00 50.76 150 HIS B CA 1
ATOM 2359 C C . HIS B 1 121 ? 22.526 -16.695 114.669 1.00 47.76 150 HIS B C 1
ATOM 2360 O O . HIS B 1 121 ? 23.679 -17.104 114.778 1.00 45.65 150 HIS B O 1
ATOM 2367 N N . TYR B 1 122 ? 22.240 -15.422 114.424 1.00 37.41 151 TYR B N 1
ATOM 2368 C CA . TYR B 1 122 ? 23.307 -14.440 114.325 1.00 41.77 151 TYR B CA 1
ATOM 2369 C C . TYR B 1 122 ? 23.945 -14.230 115.695 1.00 37.80 151 TYR B C 1
ATOM 2370 O O . TYR B 1 122 ? 23.224 -14.135 116.692 1.00 36.50 151 TYR B 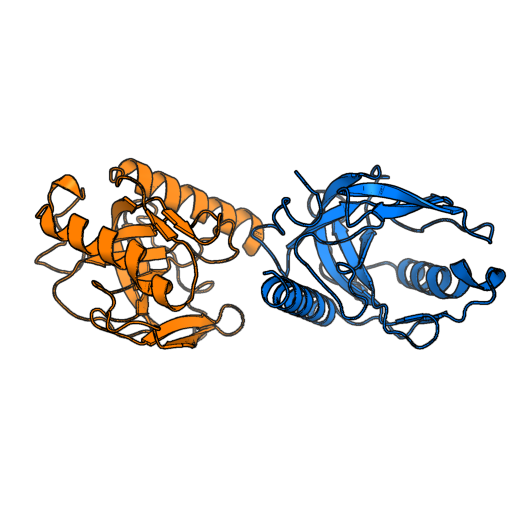O 1
ATOM 2379 N N . THR B 1 123 ? 25.276 -14.141 115.734 1.00 40.80 152 THR B N 1
ATOM 2380 C CA . THR B 1 123 ? 25.994 -13.830 116.985 1.00 41.97 152 THR B CA 1
ATOM 2381 C C . THR B 1 123 ? 26.951 -12.644 116.864 1.00 43.59 152 THR B C 1
ATOM 2382 O O . THR B 1 123 ? 27.415 -12.142 117.874 1.00 45.69 152 THR B O 1
ATOM 2386 N N . ASP B 1 124 ? 27.241 -12.188 115.643 1.00 40.57 153 ASP B N 1
ATOM 2387 C CA . ASP B 1 124 ? 28.110 -11.020 115.464 1.00 42.73 153 ASP B CA 1
ATOM 2388 C C . ASP B 1 124 ? 27.753 -10.200 114.220 1.00 43.78 153 ASP B C 1
ATOM 2389 O O . ASP B 1 124 ? 27.368 -10.759 113.175 1.00 40.91 153 ASP B O 1
ATOM 2394 N N . ILE B 1 125 ? 27.902 -8.880 114.322 1.00 39.97 154 ILE B N 1
ATOM 2395 C CA . ILE B 1 125 ? 27.569 -8.006 113.190 1.00 39.44 154 ILE B CA 1
ATOM 2396 C C . ILE B 1 125 ? 28.414 -8.290 111.945 1.00 41.26 154 ILE B C 1
ATOM 2397 O O . ILE B 1 125 ? 28.041 -7.891 110.853 1.00 46.87 154 ILE B O 1
ATOM 2402 N N . LYS B 1 126 ? 29.545 -8.975 112.088 1.00 43.25 155 LYS B N 1
ATOM 2403 C CA . LYS B 1 126 ? 30.354 -9.261 110.908 1.00 45.20 155 LYS B CA 1
ATOM 2404 C C . LYS B 1 126 ? 29.661 -10.304 110.022 1.00 45.15 155 LYS B C 1
ATOM 2405 O O . LYS B 1 126 ? 30.021 -10.482 108.863 1.00 47.47 155 LYS B O 1
ATOM 2411 N N . GLU B 1 127 ? 28.639 -10.962 110.556 1.00 50.04 156 GLU B N 1
ATOM 2412 C CA . GLU B 1 127 ? 27.873 -11.947 109.800 1.00 48.08 156 GLU B CA 1
ATOM 2413 C C . GLU B 1 127 ? 26.829 -11.309 108.886 1.00 51.04 156 GLU B C 1
ATOM 2414 O O . GLU B 1 127 ? 26.373 -11.930 107.931 1.00 55.19 156 GLU B O 1
ATOM 2420 N N . LEU B 1 128 ? 26.450 -10.075 109.190 1.00 43.02 157 LEU B N 1
ATOM 2421 C CA . LEU B 1 128 ? 25.427 -9.368 108.417 1.00 46.52 157 LEU B CA 1
ATOM 2422 C C . LEU B 1 128 ? 25.952 -8.894 107.078 1.00 51.90 157 LEU B C 1
ATOM 2423 O O . LEU B 1 128 ? 27.132 -8.586 106.962 1.00 52.13 157 LEU B O 1
ATOM 2428 N N . PRO B 1 129 ? 25.065 -8.789 106.071 1.00 49.63 158 PRO B N 1
ATOM 2429 C CA . PRO B 1 129 ? 25.478 -8.113 104.839 1.00 54.50 158 PRO B CA 1
ATOM 2430 C C . PRO B 1 129 ? 26.039 -6.733 105.170 1.00 52.17 158 PRO B C 1
ATOM 2431 O O . PRO B 1 129 ? 25.391 -6.004 105.924 1.00 39.90 158 PRO B O 1
ATOM 2435 N N . PRO B 1 130 ? 27.226 -6.383 104.645 1.00 55.55 159 PRO B N 1
ATOM 2436 C CA . PRO B 1 130 ? 27.857 -5.120 105.047 1.00 47.96 159 PRO B CA 1
ATOM 2437 C C . PRO B 1 130 ? 27.014 -3.886 104.776 1.00 43.17 159 PRO B C 1
ATOM 2438 O O . PRO B 1 130 ? 27.155 -2.904 105.519 1.00 41.91 159 PRO B O 1
ATOM 2442 N N . HIS B 1 131 ? 26.141 -3.918 103.759 1.00 38.46 160 HIS B N 1
ATOM 2443 C CA . HIS B 1 131 ? 25.305 -2.750 103.507 1.00 39.01 160 HIS B CA 1
ATOM 2444 C C . HIS B 1 131 ? 24.395 -2.450 104.680 1.00 39.37 160 HIS B C 1
ATOM 2445 O O . HIS B 1 131 ? 23.980 -1.311 104.896 1.00 38.25 160 HIS B O 1
ATOM 2452 N N . ARG B 1 132 ? 24.003 -3.483 105.394 1.00 38.99 161 ARG B N 1
ATOM 2453 C CA . ARG B 1 132 ? 23.151 -3.265 106.545 1.00 40.42 161 ARG B CA 1
ATOM 2454 C C . ARG B 1 132 ? 23.816 -2.285 107.518 1.00 40.92 161 ARG B C 1
ATOM 2455 O O . ARG B 1 132 ? 23.182 -1.357 108.013 1.00 37.71 161 ARG B O 1
ATOM 2463 N N . LEU B 1 133 ? 25.100 -2.497 107.772 1.00 36.24 162 LEU B N 1
ATOM 2464 C CA . LEU B 1 133 ? 25.821 -1.681 108.728 1.00 36.61 162 LEU B CA 1
ATOM 2465 C C . LEU B 1 133 ? 26.024 -0.288 108.147 1.00 38.26 162 LEU B C 1
ATOM 2466 O O . LEU B 1 133 ? 25.909 0.719 108.864 1.00 36.04 162 LEU B O 1
ATOM 2471 N N . SER B 1 134 ? 26.268 -0.209 106.844 1.00 34.58 163 SER B N 1
ATOM 2472 C CA . SER B 1 134 ? 26.412 1.083 106.198 1.00 36.17 163 SER B CA 1
ATOM 2473 C C . SER B 1 134 ? 25.132 1.937 106.329 1.00 33.85 163 SER B C 1
ATOM 2474 O O . SER B 1 134 ? 25.188 3.153 106.584 1.00 37.28 163 SER B O 1
ATOM 2477 N N . GLU B 1 135 ? 23.980 1.298 106.184 1.00 32.47 164 GLU B N 1
ATOM 2478 C CA . GLU B 1 135 ? 22.706 2.012 106.246 1.00 31.33 164 GLU B CA 1
ATOM 2479 C C . GLU B 1 135 ? 22.428 2.505 107.636 1.00 30.46 164 GLU B C 1
ATOM 2480 O O . GLU B 1 135 ? 21.950 3.624 107.828 1.00 30.18 164 GLU B O 1
ATOM 2486 N N . ILE B 1 136 ? 22.696 1.639 108.604 1.00 30.21 165 ILE B N 1
ATOM 2487 C CA . ILE B 1 136 ? 22.483 1.971 110.021 1.00 29.69 165 ILE B CA 1
ATOM 2488 C C . ILE B 1 136 ? 23.347 3.155 110.462 1.00 32.12 165 ILE B C 1
ATOM 2489 O O . ILE B 1 136 ? 22.855 4.116 111.058 1.00 35.34 165 ILE B O 1
ATOM 2494 N N . ARG B 1 137 ? 24.634 3.084 110.166 1.00 31.94 166 ARG B N 1
ATOM 2495 C CA . ARG B 1 137 ? 25.552 4.191 110.424 1.00 36.24 166 ARG B CA 1
ATOM 2496 C C . ARG B 1 137 ? 25.055 5.507 109.821 1.00 38.42 166 ARG B C 1
ATOM 2497 O O . ARG B 1 137 ? 25.008 6.547 110.475 1.00 35.05 166 ARG B O 1
ATOM 2505 N N . ARG B 1 138 ? 24.688 5.461 108.548 1.00 33.26 167 ARG B N 1
ATOM 2506 C CA . ARG B 1 138 ? 24.261 6.650 107.843 1.00 33.63 167 ARG B CA 1
ATOM 2507 C C . ARG B 1 138 ? 23.006 7.234 108.469 1.00 32.39 167 ARG B C 1
ATOM 2508 O O . ARG B 1 138 ? 22.805 8.450 108.467 1.00 32.74 167 ARG B O 1
ATOM 2516 N N . PHE B 1 139 ? 22.145 6.373 108.996 1.00 30.80 168 PHE B N 1
ATOM 2517 C CA . PHE B 1 139 ? 20.908 6.864 109.555 1.00 29.72 168 PHE B CA 1
ATOM 2518 C C . PHE B 1 139 ? 21.196 7.744 110.770 1.00 32.82 168 PHE B C 1
ATOM 2519 O O . PHE B 1 139 ? 20.653 8.839 110.895 1.00 30.83 168 PHE B O 1
ATOM 2527 N N . PHE B 1 140 ? 22.072 7.281 111.645 1.00 31.37 169 PHE B N 1
ATOM 2528 C CA . PHE B 1 140 ? 22.355 8.064 112.840 1.00 31.16 169 PHE B CA 1
ATOM 2529 C C . PHE B 1 140 ? 23.202 9.308 112.533 1.00 39.17 169 PHE B C 1
ATOM 2530 O O . PHE B 1 140 ? 23.040 10.336 113.188 1.00 36.50 169 PHE B O 1
ATOM 2538 N N . GLU B 1 141 ? 24.040 9.249 111.498 1.00 33.78 170 GLU B N 1
ATOM 2539 C CA . GLU B 1 141 ? 24.767 10.447 111.047 1.00 37.68 170 GLU B CA 1
ATOM 2540 C C . GLU B 1 141 ? 23.825 11.509 110.446 1.00 37.15 170 GLU B C 1
ATOM 2541 O O . GLU B 1 141 ? 24.119 12.691 110.465 1.00 44.17 170 GLU B O 1
ATOM 2547 N N . ASP B 1 142 ? 22.676 11.073 109.937 1.00 33.87 171 ASP B N 1
ATOM 2548 C CA . ASP B 1 142 ? 21.744 11.930 109.196 1.00 37.60 171 ASP B CA 1
ATOM 2549 C C . ASP B 1 142 ? 20.519 12.423 109.960 1.00 36.34 171 ASP B C 1
ATOM 2550 O O . ASP B 1 142 ? 20.015 13.499 109.675 1.00 36.62 171 ASP B O 1
ATOM 2555 N N . TYR B 1 143 ? 19.974 11.597 110.847 1.00 33.01 172 TYR B N 1
ATOM 2556 C CA . TYR B 1 143 ? 18.588 11.796 111.260 1.00 31.94 172 TYR B CA 1
ATOM 2557 C C . TYR B 1 143 ? 18.340 13.080 112.063 1.00 36.58 172 TYR B C 1
ATOM 2558 O O . TYR B 1 143 ? 17.203 13.556 112.093 1.00 38.24 172 TYR B O 1
ATOM 2567 N N . LYS B 1 144 ? 19.387 13.683 112.637 1.00 34.47 173 LYS B N 1
ATOM 2568 C CA . LYS B 1 144 ? 19.215 14.940 113.363 1.00 35.29 173 LYS B CA 1
ATOM 2569 C C . LYS B 1 144 ? 19.873 16.138 112.671 1.00 35.86 173 LYS B C 1
ATOM 2570 O O . LYS B 1 144 ? 19.931 17.243 113.232 1.00 37.94 173 LYS B O 1
ATOM 2576 N N . LYS B 1 145 ? 20.326 15.960 111.427 1.00 35.48 174 LYS B N 1
ATOM 2577 C CA . LYS B 1 145 ? 21.054 17.047 1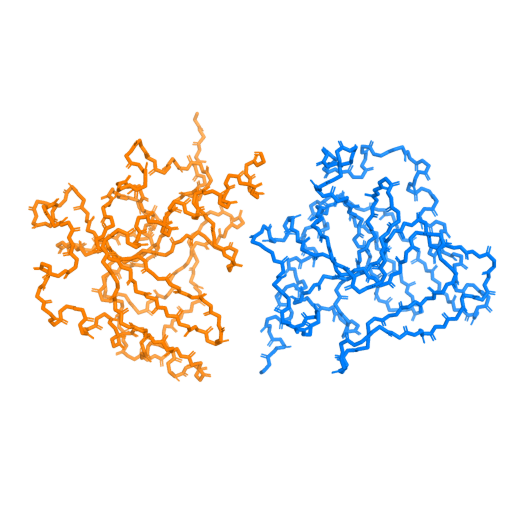10.775 1.00 41.75 174 LYS B CA 1
ATOM 2578 C C . LYS B 1 145 ? 20.179 18.275 110.641 1.00 39.91 174 LYS B C 1
ATOM 2579 O O . LYS B 1 145 ? 20.655 19.392 110.774 1.00 43.48 174 LYS B O 1
ATOM 2585 N N . ASN B 1 146 ? 18.889 18.069 110.391 1.00 36.75 175 ASN B N 1
ATOM 2586 C CA . ASN B 1 146 ? 17.995 19.191 110.142 1.00 37.53 175 ASN B CA 1
ATOM 2587 C C . ASN B 1 146 ? 17.506 19.809 111.437 1.00 37.35 175 ASN B C 1
ATOM 2588 O O . ASN B 1 146 ? 16.724 20.773 111.422 1.00 39.55 175 ASN B O 1
ATOM 2593 N N . GLU B 1 147 ? 17.982 19.261 112.549 1.00 37.60 176 GLU B N 1
ATOM 2594 C CA . GLU B 1 147 ? 17.782 19.859 113.876 1.00 38.87 176 GLU B CA 1
ATOM 2595 C C . GLU B 1 147 ? 18.971 20.736 114.245 1.00 45.35 176 GLU B C 1
ATOM 2596 O O . GLU B 1 147 ? 19.004 21.325 115.317 1.00 47.00 176 GLU B O 1
ATOM 2602 N N . ASN B 1 148 ? 19.945 20.818 113.347 1.00 46.16 177 ASN B N 1
ATOM 2603 C CA . ASN B 1 148 ? 21.196 21.529 113.603 1.00 54.72 177 ASN B CA 1
ATOM 2604 C C . ASN B 1 148 ? 21.895 20.951 114.837 1.00 49.51 177 ASN B C 1
ATOM 2605 O O . ASN B 1 148 ? 22.455 21.671 115.666 1.00 49.29 177 ASN B O 1
ATOM 2610 N N . LYS B 1 149 ? 21.852 19.629 114.943 1.00 49.24 178 LYS B N 1
ATOM 2611 C CA . LYS B 1 149 ? 22.548 18.913 115.995 1.00 50.00 178 LYS B CA 1
ATOM 2612 C C . LYS B 1 149 ? 23.601 18.038 115.347 1.00 50.89 178 LYS B C 1
ATOM 2613 O O . LYS B 1 149 ? 23.375 17.489 114.276 1.00 54.13 178 LYS B O 1
ATOM 2619 N N . GLU B 1 150 ? 24.758 17.925 115.991 1.00 44.77 179 GLU B N 1
ATOM 2620 C CA . GLU B 1 150 ? 25.877 17.191 115.417 1.00 54.81 179 GLU B CA 1
ATOM 2621 C C . GLU B 1 150 ? 25.990 15.795 116.014 1.00 47.93 179 GLU B C 1
ATOM 2622 O O . GLU B 1 150 ? 26.134 15.638 117.242 1.00 46.09 179 GLU B O 1
ATOM 2628 N N . VAL B 1 151 ? 25.919 14.791 115.144 1.00 54.93 180 VAL B N 1
ATOM 2629 C CA . VAL B 1 151 ? 26.059 13.393 115.538 1.00 47.18 180 VAL B CA 1
ATOM 2630 C C . VAL B 1 151 ? 27.228 12.725 114.805 1.00 52.03 180 VAL B C 1
ATOM 2631 O O . VAL B 1 151 ? 27.223 12.621 113.575 1.00 65.12 180 VAL B O 1
ATOM 2635 N N . ALA B 1 152 ? 28.210 12.253 115.571 1.00 45.21 181 ALA B N 1
ATOM 2636 C CA . ALA B 1 152 ? 29.347 11.522 115.014 1.00 49.62 181 ALA B CA 1
ATOM 2637 C C . ALA B 1 152 ? 29.243 10.043 115.370 1.00 51.41 181 ALA B C 1
ATOM 2638 O O . ALA B 1 152 ? 29.110 9.690 116.541 1.00 50.98 181 ALA B O 1
ATOM 2640 N N . VAL B 1 153 ? 29.273 9.187 114.350 1.00 44.23 182 VAL B N 1
ATOM 2641 C CA . VAL B 1 153 ? 29.233 7.747 114.546 1.00 45.85 182 VAL B CA 1
ATOM 2642 C C . VAL B 1 153 ? 30.616 7.178 114.254 1.00 51.49 182 VAL B C 1
ATOM 2643 O O . VAL B 1 153 ? 31.228 7.510 113.237 1.00 49.29 182 VAL B O 1
ATOM 2647 N N . ASN B 1 154 ? 31.120 6.338 115.154 1.00 51.03 183 ASN B N 1
ATOM 2648 C CA . ASN B 1 154 ? 32.422 5.692 114.956 1.00 58.12 183 ASN B CA 1
ATOM 2649 C C . ASN B 1 154 ? 32.273 4.273 114.390 1.00 50.02 183 ASN B C 1
ATOM 2650 O O . ASN B 1 154 ? 31.153 3.805 114.174 1.00 46.92 183 ASN B O 1
ATOM 2655 N N . ASP B 1 155 ? 33.391 3.602 114.132 1.00 56.37 184 ASP B N 1
ATOM 2656 C CA . ASP B 1 155 ? 33.365 2.236 113.613 1.00 60.18 184 ASP B CA 1
ATOM 2657 C C . ASP B 1 155 ? 32.701 1.302 114.609 1.00 50.08 184 ASP B C 1
ATOM 2658 O O . ASP B 1 155 ? 32.953 1.395 115.810 1.00 48.60 184 ASP B O 1
ATOM 2663 N N . PHE B 1 156 ? 31.874 0.391 114.102 1.00 43.55 185 PHE B N 1
ATOM 2664 C CA . PHE B 1 156 ? 31.203 -0.615 114.921 1.00 44.10 185 PHE B CA 1
ATOM 2665 C C . PHE B 1 156 ? 32.208 -1.518 115.612 1.00 42.01 185 PHE B C 1
ATOM 2666 O O . PHE B 1 156 ? 33.274 -1.811 115.057 1.00 40.47 185 PHE B O 1
ATOM 2674 N N . LEU B 1 157 ? 31.842 -1.985 116.804 1.00 49.31 186 LEU B N 1
ATOM 2675 C CA . LEU B 1 157 ? 32.654 -2.929 117.559 1.00 50.35 186 LEU B CA 1
ATOM 2676 C C . LEU B 1 157 ? 31.933 -4.277 117.696 1.00 50.85 186 LEU B C 1
ATOM 2677 O O . LEU B 1 157 ? 30.718 -4.353 117.539 1.00 43.48 186 LEU B O 1
ATOM 2682 N N . PRO B 1 158 ? 32.679 -5.353 117.979 1.00 44.23 187 PRO B N 1
ATOM 2683 C CA . PRO B 1 158 ? 32.044 -6.675 117.974 1.00 44.29 187 PRO B CA 1
ATOM 2684 C C . PRO B 1 158 ? 31.114 -6.957 119.153 1.00 47.71 187 PRO B C 1
ATOM 2685 O O . PRO B 1 158 ? 30.961 -6.135 120.060 1.00 46.15 187 PRO B O 1
ATOM 2689 N N . SER B 1 159 ? 30.517 -8.146 119.125 1.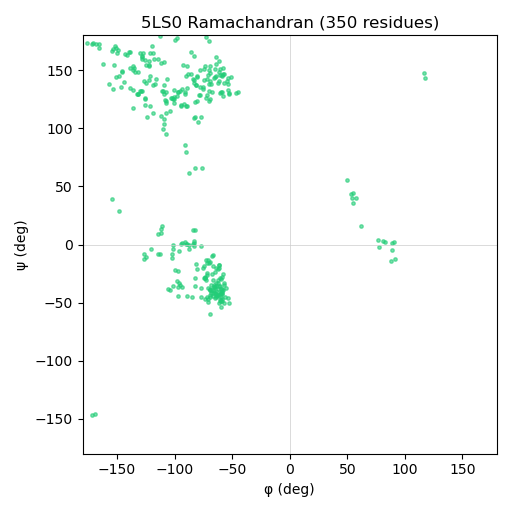00 43.83 188 SER B N 1
ATOM 2690 C CA . SER B 1 159 ? 29.524 -8.561 120.112 1.00 45.11 188 SER B CA 1
ATOM 2691 C C . SER B 1 159 ? 30.034 -8.475 121.552 1.00 47.26 188 SER B C 1
ATOM 2692 O O . SER B 1 159 ? 29.274 -8.093 122.443 1.00 48.30 188 SER B O 1
ATOM 2695 N N . GLU B 1 160 ? 31.307 -8.810 121.788 1.00 43.58 189 GLU B N 1
ATOM 2696 C CA . GLU B 1 160 ? 31.835 -8.841 123.140 1.00 44.37 189 GLU B CA 1
ATOM 2697 C C . GLU B 1 160 ? 31.848 -7.424 123.733 1.00 44.05 189 GLU B C 1
ATOM 2698 O O . GLU B 1 160 ? 31.649 -7.248 124.935 1.00 44.79 189 GLU B O 1
ATOM 2704 N N . SER B 1 161 ? 32.132 -6.419 122.906 1.00 40.94 190 SER B N 1
ATOM 2705 C CA . SER B 1 161 ? 32.080 -5.023 123.361 1.00 39.42 190 SER B CA 1
ATOM 2706 C C . SER B 1 161 ? 30.639 -4.612 123.714 1.00 39.98 190 SER B C 1
ATOM 2707 O O . SER B 1 161 ? 30.401 -3.821 124.633 1.00 43.45 190 SER B O 1
ATOM 2710 N N . ALA B 1 162 ? 29.670 -5.138 122.975 1.00 37.53 191 ALA B N 1
ATOM 2711 C CA . ALA B 1 162 ? 28.269 -4.850 123.268 1.00 38.75 191 ALA B CA 1
ATOM 2712 C C . ALA B 1 162 ? 27.812 -5.489 124.581 1.00 36.93 191 ALA B C 1
ATOM 2713 O O . ALA B 1 162 ? 27.062 -4.889 125.356 1.00 36.69 191 ALA B O 1
ATOM 2715 N N . VAL B 1 163 ? 28.274 -6.705 124.840 1.00 41.37 192 VAL B N 1
ATOM 2716 C CA . VAL B 1 163 ? 27.880 -7.427 126.036 1.00 44.54 192 VAL B CA 1
ATOM 2717 C C . VAL B 1 163 ? 28.493 -6.738 127.261 1.00 46.80 192 VAL B C 1
ATOM 2718 O O . VAL B 1 163 ? 27.864 -6.633 128.301 1.00 43.69 192 VAL B O 1
ATOM 2722 N N . GLU B 1 164 ? 29.728 -6.268 127.127 1.00 44.24 193 GLU B N 1
ATOM 2723 C CA . GLU B 1 164 ? 30.368 -5.475 128.173 1.00 44.25 193 GLU B CA 1
ATOM 2724 C C . GLU B 1 164 ? 29.569 -4.206 128.490 1.00 42.17 193 GLU B C 1
ATOM 2725 O O . GLU B 1 164 ? 29.468 -3.798 129.658 1.00 39.60 193 GLU B O 1
ATOM 2731 N N . ALA B 1 165 ? 29.069 -3.543 127.453 1.00 37.87 194 ALA B N 1
ATOM 2732 C CA . ALA B 1 165 ? 28.307 -2.305 127.640 1.00 40.12 194 ALA B CA 1
ATOM 2733 C C . ALA B 1 165 ? 26.973 -2.578 128.335 1.00 41.96 194 ALA B C 1
ATOM 2734 O O . ALA B 1 165 ? 26.535 -1.804 129.209 1.00 42.69 194 ALA B O 1
ATOM 2736 N N . ILE B 1 166 ? 26.338 -3.683 127.968 1.00 40.12 195 ILE B N 1
ATOM 2737 C CA . ILE B 1 166 ? 25.080 -4.074 128.586 1.00 37.03 195 ILE B CA 1
ATOM 2738 C C . ILE B 1 166 ? 25.337 -4.347 130.084 1.00 41.15 195 ILE B C 1
ATOM 2739 O O . ILE B 1 166 ? 24.583 -3.901 130.948 1.00 38.25 195 ILE B O 1
ATOM 2744 N N . GLN B 1 167 ? 26.427 -5.052 130.385 1.00 41.58 196 GLN B N 1
ATOM 2745 C CA . GLN B 1 167 ? 26.729 -5.406 131.775 1.00 41.49 196 GLN B CA 1
ATOM 2746 C C . GLN B 1 167 ? 26.968 -4.151 132.615 1.00 44.85 196 GLN B C 1
ATOM 2747 O O . GLN B 1 167 ? 26.475 -4.035 133.738 1.00 43.86 196 GLN B O 1
ATOM 2753 N N . TYR B 1 168 ? 27.717 -3.209 132.053 1.00 43.83 197 TYR B N 1
ATOM 2754 C CA . TYR B 1 168 ? 27.977 -1.944 132.720 1.00 44.58 197 TYR B CA 1
ATOM 2755 C C . TYR B 1 168 ? 26.666 -1.218 133.014 1.00 44.29 197 TYR B C 1
ATOM 2756 O O . TYR B 1 168 ? 26.521 -0.604 134.089 1.00 41.51 197 TYR B O 1
ATOM 2765 N N . SER B 1 169 ? 25.727 -1.272 132.070 1.00 38.25 198 SER B N 1
ATOM 2766 C CA . SER B 1 169 ? 24.449 -0.571 132.227 1.00 35.49 198 SER B CA 1
ATOM 2767 C C . SER B 1 169 ? 23.544 -1.300 133.250 1.00 40.88 198 SER B C 1
ATOM 2768 O O . SER B 1 169 ? 22.733 -0.670 133.912 1.00 35.54 198 SER B O 1
ATOM 2771 N N . MET B 1 170 ? 23.703 -2.614 133.396 1.00 41.26 199 MET B N 1
ATOM 2772 C CA . MET B 1 170 ? 23.021 -3.373 134.447 1.00 36.12 199 MET B CA 1
ATOM 2773 C C . MET B 1 170 ? 23.540 -2.952 135.824 1.00 37.99 199 MET B C 1
ATOM 2774 O O . MET B 1 170 ? 22.780 -2.735 136.767 1.00 39.60 199 MET B O 1
ATOM 2779 N N . ASP B 1 171 ? 24.852 -2.837 135.899 1.00 40.04 200 ASP B N 1
ATOM 2780 C CA . ASP B 1 171 ? 25.531 -2.440 137.131 1.00 42.00 200 ASP B CA 1
ATOM 2781 C C . ASP B 1 171 ? 25.106 -1.028 137.564 1.00 46.67 200 ASP B C 1
ATOM 2782 O O . ASP B 1 171 ? 24.865 -0.791 138.740 1.00 42.96 200 ASP B O 1
ATOM 2787 N N . LEU B 1 172 ? 25.023 -0.080 136.631 1.00 38.66 201 LEU B N 1
ATOM 2788 C CA . LEU B 1 172 ? 24.633 1.282 137.009 1.00 42.03 201 LEU B CA 1
ATOM 2789 C C . LEU B 1 172 ? 23.200 1.323 137.543 1.00 37.37 201 LEU B C 1
ATOM 2790 O O . LEU B 1 172 ? 22.908 2.030 138.499 1.00 38.27 201 LEU B O 1
ATOM 2795 N N . TYR B 1 173 ? 22.304 0.584 136.888 1.00 35.51 202 TYR B N 1
ATOM 2796 C CA . TYR B 1 173 ? 20.917 0.493 137.343 1.00 38.02 202 TYR B CA 1
ATOM 2797 C C . TYR B 1 173 ? 20.865 -0.064 138.768 1.00 36.89 202 TYR B C 1
ATOM 2798 O O . TYR B 1 173 ? 20.158 0.458 139.636 1.00 37.48 202 TYR B O 1
ATOM 2807 N N . ALA B 1 174 ? 21.600 -1.138 139.004 1.00 38.91 203 ALA B N 1
ATOM 2808 C CA . ALA B 1 174 ? 21.610 -1.737 140.335 1.00 40.95 203 ALA B CA 1
ATOM 2809 C C . ALA B 1 174 ? 22.109 -0.728 141.357 1.00 42.68 203 ALA B C 1
ATOM 2810 O O . ALA B 1 174 ? 21.607 -0.644 142.471 1.00 44.04 203 ALA B O 1
ATOM 2812 N N . GLU B 1 175 ? 23.098 0.057 140.971 1.00 42.09 204 GLU B N 1
ATOM 2813 C CA . GLU B 1 175 ? 23.737 0.960 141.930 1.00 43.77 204 GLU B CA 1
ATOM 2814 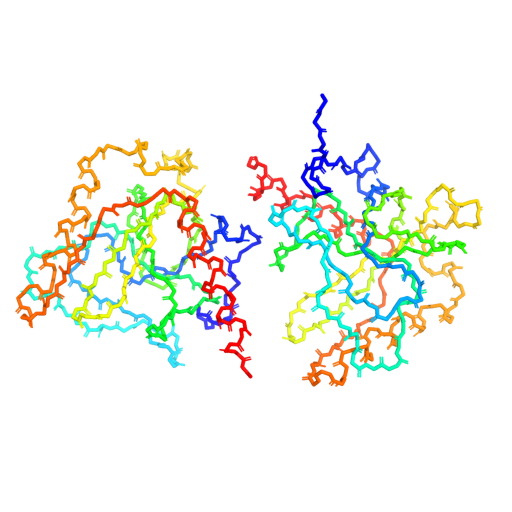C C . GLU B 1 175 ? 22.827 2.134 142.237 1.00 48.37 204 GLU B C 1
ATOM 2815 O O . GLU B 1 175 ? 22.632 2.507 143.390 1.00 46.22 204 GLU B O 1
ATOM 2821 N N . TYR B 1 176 ? 22.275 2.727 141.183 1.00 41.14 205 TYR B N 1
ATOM 2822 C CA . TYR B 1 176 ? 21.590 4.000 141.318 1.00 46.53 205 TYR B CA 1
ATOM 2823 C C . TYR B 1 176 ? 20.101 3.857 141.531 1.00 47.03 205 TYR B C 1
ATOM 2824 O O . TYR B 1 176 ? 19.514 4.642 142.258 1.00 50.35 205 TYR B O 1
ATOM 2833 N N . ILE B 1 177 ? 19.468 2.876 140.897 1.00 55.13 206 ILE B N 1
ATOM 2834 C CA . ILE B 1 177 ? 18.014 2.791 140.982 1.00 60.99 206 ILE B CA 1
ATOM 2835 C C . ILE B 1 177 ? 17.571 1.804 142.067 1.00 67.58 206 ILE B C 1
ATOM 2836 O O . ILE B 1 177 ? 16.690 2.121 142.860 1.00 67.69 206 ILE B O 1
ATOM 2841 N N . LEU B 1 178 ? 18.190 0.634 142.137 1.00 59.40 207 LEU B N 1
ATOM 2842 C CA . LEU B 1 178 ? 17.780 -0.363 143.126 1.00 75.65 207 LEU B CA 1
ATOM 2843 C C . LEU B 1 178 ? 18.381 -0.140 144.517 1.00 90.89 207 LEU B C 1
ATOM 2844 O O . LEU B 1 178 ? 17.770 -0.520 145.514 1.00 84.54 207 LEU B O 1
ATOM 2849 N N . HIS B 1 179 ? 19.566 0.463 144.578 1.00 96.02 208 HIS B N 1
ATOM 2850 C CA . HIS B 1 179 ? 20.338 0.550 145.825 1.00 103.63 208 HIS B CA 1
ATOM 2851 C C . HIS B 1 179 ? 20.652 -0.843 146.371 1.00 85.37 208 HIS B C 1
ATOM 2852 O O . HIS B 1 179 ? 21.323 -1.647 145.718 1.00 70.10 208 HIS B O 1
#